Protein AF-A0A538A093-F1 (afdb_monomer)

Foldseek 3Di:
DDDLVPDQPAPPPPPFPSDQLSSQLCCQQPVQSSCPPDDDDPVRHDPDDRPNDDSVVSNVVSVVVVVPDPDDDPPVRDPPDDPLSVLLVVQVVVCVVVVVLCQAAEEPGRNVCLVVQLVVVVVVPDDSVVSNLLSLLQGDYHQAYNQLLDGQLQWWALVQQLVCLQPVPDDQQPPHPDGDDHDNDDPVSSVSNSSNSNSSSVHDPNGDDDDDADPLLLLLLLQVCQVVVVQCAEAELNDWHPDPSSSHHGYLQCPLNITHLSNLLVCQCCVCSNRPSDPDDNQQDCDLVPHPCCVRVNSHRNSNSNSNSSNSNPRHNVPPSPHNDPDPDPPDDDDDDDDDDD

Solvent-accessible surface area (backbone atoms only — not comparable to full-atom values): 19830 Å² total; per-residue (Å²): 131,82,57,63,91,75,56,83,71,48,81,47,82,91,74,52,56,97,42,65,61,40,46,49,30,44,44,50,59,50,41,61,54,63,49,53,98,56,97,67,56,84,90,70,51,79,82,68,69,73,73,79,61,52,72,70,58,28,51,52,50,32,52,53,62,68,62,74,56,92,71,76,79,52,75,90,78,46,85,85,65,53,76,56,55,48,28,40,54,54,22,52,48,51,43,56,77,71,44,46,39,49,48,19,25,51,44,98,42,53,26,59,45,41,59,58,48,21,53,52,37,34,76,72,71,38,53,73,68,58,16,56,57,43,25,55,64,67,41,64,65,65,47,23,30,62,90,62,66,48,26,46,27,42,39,36,29,45,68,41,50,38,50,39,64,68,52,58,81,74,63,68,53,78,86,46,86,76,74,76,82,81,74,82,62,50,74,67,53,39,53,31,45,45,47,14,34,14,48,76,43,72,44,68,73,70,64,71,84,74,82,80,89,48,72,68,39,28,52,52,8,46,46,50,44,45,74,71,41,49,61,60,30,23,18,52,52,84,42,76,37,96,52,62,73,70,61,51,43,55,46,46,23,46,32,54,64,38,40,29,64,80,35,46,45,60,43,51,49,36,29,48,66,67,36,72,65,54,83,61,72,60,77,44,37,84,50,37,88,73,30,93,54,33,88,53,77,65,16,38,35,68,60,47,42,48,10,34,44,50,30,41,56,66,33,32,82,76,52,73,87,68,76,50,77,76,79,78,74,81,76,74,80,81,79,83,80,87,80,92,83,131

Mean predicted aligned error: 9.85 Å

Nearest PDB structures (foldseek):
  1h31-assembly1_B  TM=5.646E-01  e=6.530E-02  Rhodovulum sulfidophilum
  7e1x-assembly1_O  TM=3.576E-01  e=1.329E-01  Mycobacterium tuberculosis H37Rv

Sequence (342 aa):
SKLVERLDFGFEEGKIPHTLPGWVHRKVMEPRVFDEGKRKRPEELLRMPKFGTTDEEAEALVTAVMSFTKEQVPLAAQKQMTPDERYIERGARLVRDKNCRGCHVLGEQGGAIRAVVADQLESKGLDTLTARTQTVAFSPPLLYNADAKIGEGARVQTDWLHSFLSDPSHKIRPWVDLRMPTFEFSEEELNVLTRYFAAMDKVAYPYAPRPQPDPAMIAAGRDLFGRWQCVKCHVVAGKLPNQPPENMAPDLANVPRRLRAEWLRPWLSDPGKIQPGTRMPANFPKDAAENAYPEVLGGDQARQIEAVTQYLMTLGPGAAASPAPPARATTAGQAASGGPSR

Radius of gyration: 29.89 Å; Cα contacts (8 Å, |Δi|>4): 440; chains: 1; bounding box: 86×42×111 Å

pLDDT: mean 88.43, std 14.94, range [32.56, 98.12]

Secondary structure (DSSP, 8-state):
---GGGS--TT-TTTS-SSHHHHHHHHHH-GGGGTTT----GGGS---------HHHHHHHHHHHHH--SSPPPGGGS----HHHHHHHHHHHHHHHTTHHHHSEETTEE-THHHHHHHHHHHTT--HHHHHHHHHHHSPPPSEETTTTEEHHHHB-HHHHHHHHH-TTS-SSTT----PPP----HHHHHHHHHHHHHHTT--SSPPPPPPP-HHHHHHHHHHHHHTTGGGTB-BTTB--SS-GGG-B--GGGHHHHB-HHHHHHHHH-HHHHSTT-S----S-SSGGG-S-TTSGGG-HHHHHHHHHHHHTT--TT---PPPPPP---------------

Structure (mmCIF, N/CA/C/O backbone):
data_AF-A0A538A093-F1
#
_entry.id   AF-A0A538A093-F1
#
loop_
_atom_site.group_PDB
_atom_site.id
_atom_site.type_symbol
_atom_site.label_atom_id
_atom_site.label_alt_id
_atom_site.label_comp_id
_atom_site.label_asym_id
_atom_site.label_entity_id
_atom_site.label_seq_id
_atom_site.pdbx_PDB_ins_code
_atom_site.Cartn_x
_atom_site.Cartn_y
_atom_site.Cartn_z
_atom_site.occupancy
_atom_site.B_iso_or_equiv
_atom_site.auth_seq_id
_atom_site.auth_comp_id
_atom_site.auth_asym_id
_atom_site.auth_atom_id
_atom_site.pdbx_PDB_model_num
ATOM 1 N N . SER A 1 1 ? -27.273 -5.528 34.774 1.00 62.03 1 SER A N 1
ATOM 2 C CA . SER A 1 1 ? -27.675 -4.118 34.581 1.00 62.03 1 SER A CA 1
ATOM 3 C C . SER A 1 1 ? -28.328 -3.610 35.862 1.00 62.03 1 SER A C 1
ATOM 5 O O . SER A 1 1 ? -28.801 -4.426 36.647 1.00 62.03 1 SER A O 1
ATOM 7 N N . LYS A 1 2 ? -28.312 -2.294 36.130 1.00 73.25 2 LYS A N 1
ATOM 8 C CA . LYS A 1 2 ? -29.167 -1.711 37.184 1.00 73.25 2 LYS A CA 1
ATOM 9 C C . LYS A 1 2 ? -30.633 -1.828 36.741 1.00 73.25 2 LYS A C 1
ATOM 11 O O . LYS A 1 2 ? -30.903 -1.693 35.551 1.00 73.25 2 LYS A O 1
ATOM 16 N N . LEU A 1 3 ? -31.548 -2.086 37.676 1.00 84.94 3 LEU A N 1
ATOM 17 C CA . LEU A 1 3 ? -32.992 -2.042 37.411 1.00 84.94 3 LEU A CA 1
ATOM 18 C C . LEU A 1 3 ? -33.416 -0.609 37.060 1.00 84.94 3 LEU A C 1
ATOM 20 O O . LEU A 1 3 ? -32.821 0.334 37.583 1.00 84.94 3 LEU A O 1
ATOM 24 N N . VAL A 1 4 ? -34.442 -0.454 36.216 1.00 87.38 4 VAL A N 1
ATOM 25 C CA . VAL A 1 4 ? -34.959 0.862 35.782 1.00 87.38 4 VAL A CA 1
ATOM 26 C C . VAL A 1 4 ? -35.358 1.722 36.983 1.00 87.38 4 VAL A C 1
ATOM 28 O O . VAL A 1 4 ? -35.014 2.893 37.037 1.00 87.38 4 VAL A O 1
ATOM 31 N N . GLU A 1 5 ? -35.955 1.113 38.004 1.00 87.44 5 GLU A N 1
ATOM 32 C CA . GLU A 1 5 ? -36.343 1.758 39.270 1.00 87.44 5 GLU A CA 1
ATOM 33 C C . GLU A 1 5 ? -35.161 2.342 40.063 1.00 87.44 5 GLU A C 1
ATOM 35 O O . GLU A 1 5 ? -35.341 3.170 40.949 1.00 87.44 5 GLU A O 1
ATOM 40 N N . ARG A 1 6 ? -33.931 1.900 39.767 1.00 88.88 6 ARG A N 1
ATOM 41 C CA . ARG A 1 6 ? -32.694 2.392 40.393 1.00 88.88 6 ARG A CA 1
ATOM 42 C C . ARG A 1 6 ? -31.967 3.420 39.527 1.00 88.88 6 ARG A C 1
ATOM 44 O O . ARG A 1 6 ? -30.839 3.800 39.858 1.00 88.88 6 ARG A O 1
ATOM 51 N N . LEU A 1 7 ? -32.550 3.801 38.392 1.00 89.19 7 LEU A N 1
ATOM 52 C CA . LEU A 1 7 ? -32.037 4.871 37.554 1.00 89.19 7 LEU A CA 1
ATOM 53 C C . LEU A 1 7 ? -32.555 6.209 38.075 1.00 89.19 7 LEU A C 1
ATOM 55 O O . LEU A 1 7 ? -33.707 6.361 38.461 1.00 89.19 7 LEU A O 1
ATOM 59 N N . ASP A 1 8 ? -31.660 7.182 38.087 1.00 88.06 8 ASP A N 1
ATOM 60 C CA . ASP A 1 8 ? -31.962 8.559 38.446 1.00 88.06 8 ASP A 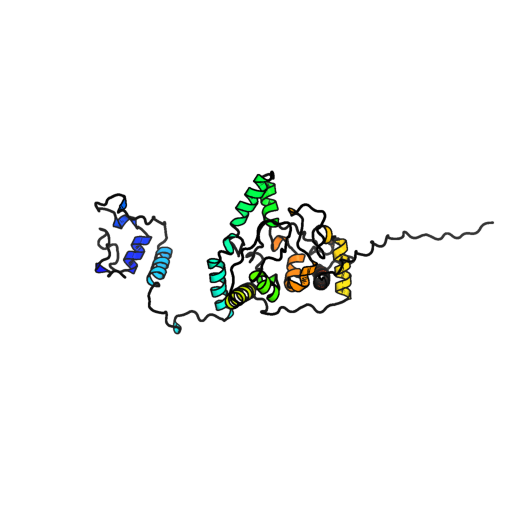CA 1
ATOM 61 C C . ASP A 1 8 ? -32.445 9.291 37.195 1.00 88.06 8 ASP A C 1
ATOM 63 O O . ASP A 1 8 ? -31.657 9.443 36.264 1.00 88.06 8 ASP A O 1
ATOM 67 N N . PHE A 1 9 ? -33.704 9.727 37.172 1.00 89.88 9 PHE A N 1
ATOM 68 C CA . PHE A 1 9 ? -34.334 10.439 36.051 1.00 89.88 9 PHE A CA 1
ATOM 69 C C . PHE A 1 9 ? -34.232 11.972 36.176 1.00 89.88 9 PHE A C 1
ATOM 71 O O . PHE A 1 9 ? -34.937 12.711 35.496 1.00 89.88 9 PHE A O 1
ATOM 78 N N . GLY A 1 10 ? -33.332 12.476 37.030 1.00 85.69 10 GLY A N 1
ATOM 79 C CA . GLY A 1 10 ? -33.236 13.913 37.289 1.00 85.69 10 GLY A CA 1
ATOM 80 C C . GLY A 1 10 ? -34.513 14.464 37.931 1.00 85.69 10 GLY A C 1
ATOM 81 O O . GLY A 1 10 ? -35.367 13.710 38.393 1.00 85.69 10 GLY A O 1
ATOM 82 N N . PHE A 1 11 ? -34.641 15.788 37.965 1.00 85.38 11 PHE A N 1
ATOM 83 C CA . PHE A 1 11 ? -35.875 16.463 38.390 1.00 85.38 11 PHE A CA 1
ATOM 84 C C . PHE A 1 11 ? -36.765 16.844 37.193 1.00 85.38 11 PHE A C 1
ATOM 86 O O . PHE A 1 11 ? -37.549 17.785 37.262 1.00 85.38 11 PHE A O 1
ATOM 93 N N . GLU A 1 12 ? -36.635 16.123 36.076 1.00 79.06 12 GLU A N 1
ATOM 94 C CA . GLU A 1 12 ? -37.396 16.355 34.847 1.00 79.06 12 GLU A CA 1
ATOM 95 C C . GLU A 1 12 ? -38.616 15.425 34.753 1.00 79.06 12 GLU A C 1
ATOM 97 O O . GLU A 1 12 ? -38.717 14.571 33.867 1.00 79.06 12 GLU A O 1
ATOM 102 N N . GLU A 1 13 ? -39.554 15.590 35.686 1.00 71.56 13 GLU A N 1
ATOM 103 C CA . GLU A 1 13 ? -40.772 14.779 35.743 1.00 71.56 13 GLU A CA 1
ATOM 104 C C . GLU A 1 13 ? -41.563 14.861 34.423 1.00 71.56 13 GLU A C 1
ATOM 106 O O . GLU A 1 13 ? -41.784 15.938 33.866 1.00 71.56 13 GLU A O 1
ATOM 111 N N . GLY A 1 14 ? -41.933 13.699 33.877 1.00 76.81 14 GLY A N 1
ATOM 112 C CA . GLY A 1 14 ? -42.686 13.580 32.624 1.00 76.81 14 GLY A CA 1
ATOM 113 C C . GLY A 1 14 ? -41.900 13.846 31.332 1.00 76.81 14 GLY A C 1
ATOM 114 O O . GLY A 1 14 ? -42.438 13.596 30.257 1.00 76.81 14 GLY A O 1
ATOM 115 N N . LYS A 1 15 ? -40.640 14.308 31.394 1.00 83.19 15 LYS A N 1
ATOM 116 C CA . LYS A 1 15 ? -39.829 14.587 30.188 1.00 83.19 15 LYS A CA 1
ATOM 117 C C . LYS A 1 15 ? -38.914 13.438 29.775 1.00 83.19 15 LYS A C 1
ATOM 119 O O . LYS A 1 15 ? -38.515 13.367 28.616 1.00 83.19 15 LYS A O 1
ATOM 124 N N . ILE A 1 16 ? -38.566 12.549 30.705 1.00 90.06 16 ILE A N 1
ATOM 125 C CA . ILE A 1 16 ? -37.779 11.349 30.412 1.00 90.06 16 ILE A CA 1
ATOM 126 C C . ILE A 1 16 ? -38.703 10.138 30.522 1.00 90.06 16 ILE A C 1
ATOM 128 O O . ILE A 1 16 ? -39.233 9.890 31.605 1.00 90.06 16 ILE A O 1
ATOM 132 N N . PRO A 1 17 ? -38.889 9.343 29.455 1.00 91.00 17 PRO A N 1
ATOM 133 C CA . PRO A 1 17 ? -39.595 8.076 29.572 1.00 91.00 17 PRO A CA 1
ATOM 134 C C . PRO A 1 17 ? -38.912 7.194 30.623 1.00 91.00 17 PRO A C 1
ATOM 136 O O . PRO A 1 17 ? -37.700 6.984 30.544 1.00 91.00 17 PRO A O 1
ATOM 139 N N . HIS A 1 18 ? -39.674 6.651 31.581 1.00 91.44 18 HIS A N 1
ATOM 140 C CA . HIS A 1 18 ? -39.171 5.773 32.651 1.00 91.44 18 HIS A CA 1
ATOM 141 C C . HIS A 1 18 ? -38.806 4.374 32.122 1.00 91.44 18 HIS A C 1
ATOM 143 O O . HIS A 1 18 ? -39.370 3.352 32.501 1.00 91.44 18 HIS A O 1
ATOM 149 N N . THR A 1 19 ? -37.854 4.339 31.198 1.00 93.12 19 THR A N 1
ATOM 150 C CA . THR A 1 19 ? -37.319 3.152 30.536 1.00 93.12 19 THR A CA 1
ATOM 151 C C . THR A 1 19 ? -35.804 3.303 30.420 1.00 93.12 19 THR A C 1
ATOM 153 O O . THR A 1 19 ? -35.283 4.420 30.408 1.00 93.12 19 THR A O 1
ATOM 156 N N . LEU A 1 20 ? -35.068 2.191 30.323 1.00 91.56 20 LEU A N 1
ATOM 157 C CA . LEU A 1 20 ? -33.617 2.256 30.120 1.00 91.56 20 LEU A CA 1
ATOM 158 C C . LEU A 1 20 ? -33.241 2.976 28.802 1.00 91.56 20 LEU A C 1
ATOM 160 O O . LEU A 1 20 ? -32.375 3.846 28.867 1.00 91.56 20 LEU A O 1
ATOM 164 N N . PRO A 1 21 ? -33.895 2.716 27.648 1.00 94.38 21 PRO A N 1
ATOM 165 C CA . PRO A 1 21 ? -33.627 3.460 26.416 1.00 94.38 21 PRO A CA 1
ATOM 166 C C . PRO A 1 21 ? -33.869 4.965 26.555 1.00 94.38 21 PRO A C 1
ATOM 168 O O . PRO A 1 21 ? -32.988 5.748 26.216 1.00 94.38 21 PRO A O 1
ATOM 171 N N . GLY A 1 22 ? -35.008 5.379 27.129 1.00 93.81 22 GLY A N 1
ATOM 172 C CA . GLY A 1 22 ? -35.316 6.798 27.342 1.00 93.81 22 GLY A CA 1
ATOM 173 C C . GLY A 1 22 ? -34.311 7.487 28.269 1.00 93.81 22 GLY A C 1
ATOM 174 O O . GLY A 1 22 ? -33.889 8.616 28.016 1.00 93.81 22 GLY A O 1
ATOM 175 N N . TRP A 1 23 ? -33.853 6.777 29.302 1.00 93.56 23 TRP A N 1
ATOM 176 C CA . TRP A 1 23 ? -32.806 7.258 30.197 1.00 93.56 23 TRP A CA 1
ATOM 177 C C . TRP A 1 23 ? -31.457 7.436 29.485 1.00 93.56 23 TRP A C 1
ATOM 179 O O . TRP A 1 23 ? -30.822 8.481 29.634 1.00 93.56 23 TRP A O 1
ATOM 189 N N . VAL A 1 24 ? -31.020 6.445 28.694 1.00 94.12 24 VAL A N 1
ATOM 190 C CA . VAL A 1 24 ? -29.768 6.524 27.915 1.00 94.12 24 VAL A CA 1
ATOM 191 C C . VAL A 1 24 ? -29.857 7.649 26.886 1.00 94.12 24 VAL A C 1
ATOM 193 O O . VAL A 1 24 ? -28.929 8.450 26.790 1.00 94.12 24 VAL A O 1
ATOM 196 N N . HIS A 1 25 ? -30.988 7.764 26.188 1.00 95.25 25 HIS A N 1
ATOM 197 C CA . HIS A 1 25 ? -31.239 8.820 25.213 1.00 95.25 25 HIS A CA 1
ATOM 198 C C . HIS A 1 25 ? -31.063 10.203 25.844 1.00 95.25 25 HIS A C 1
ATOM 200 O O . HIS A 1 25 ? -30.253 11.014 25.391 1.00 95.25 25 HIS A O 1
ATOM 206 N N . ARG A 1 26 ? -31.743 10.450 26.974 1.00 93.50 26 ARG A N 1
ATOM 207 C CA . ARG A 1 26 ? -31.630 11.732 27.673 1.00 93.50 26 ARG A CA 1
ATOM 208 C C . ARG A 1 26 ? -30.215 11.994 28.172 1.00 93.50 26 ARG A C 1
ATOM 210 O O . ARG A 1 26 ? -29.756 13.130 28.097 1.00 93.50 26 ARG A O 1
ATOM 217 N N . LYS A 1 27 ? -29.510 10.967 28.659 1.00 92.56 27 LYS A N 1
ATOM 218 C CA . LYS A 1 27 ? -28.107 11.094 29.079 1.00 92.56 27 LYS A CA 1
ATOM 219 C C . LYS A 1 27 ? -27.212 11.566 27.942 1.00 92.56 27 LYS A C 1
ATOM 221 O O . LYS A 1 27 ? -26.370 12.419 28.194 1.00 92.56 27 LYS A O 1
ATOM 226 N N . VAL A 1 28 ? -27.381 11.025 26.737 1.00 93.94 28 VAL A N 1
ATOM 227 C CA . VAL A 1 28 ? -26.600 11.406 25.549 1.00 93.94 28 VAL A CA 1
ATOM 228 C C . VAL A 1 28 ? -26.903 12.842 25.127 1.00 93.94 28 VAL A C 1
ATOM 230 O O . VAL A 1 28 ? -25.972 13.629 24.957 1.00 93.94 28 VAL A O 1
ATOM 233 N N . MET A 1 29 ? -28.187 13.196 25.047 1.00 94.25 29 MET A N 1
ATOM 234 C CA . MET A 1 29 ? -28.629 14.513 24.580 1.00 94.25 29 MET A CA 1
ATOM 235 C C . MET A 1 29 ? -28.311 15.638 25.573 1.00 94.25 29 MET A C 1
ATOM 237 O O . MET A 1 29 ? -27.748 16.670 25.208 1.00 94.25 29 MET A O 1
ATOM 241 N N . GLU A 1 30 ? -28.656 15.448 26.846 1.00 92.69 30 GLU A N 1
ATOM 242 C CA . GLU A 1 30 ? -28.546 16.475 27.884 1.00 92.69 30 GLU A CA 1
ATOM 243 C C . GLU A 1 30 ? -28.044 15.873 29.208 1.00 92.69 30 GLU A C 1
ATOM 245 O O . GLU A 1 30 ? -28.790 15.761 30.180 1.00 92.69 30 GLU A O 1
ATOM 250 N N . PRO A 1 31 ? -26.756 15.502 29.320 1.00 92.62 31 PRO A N 1
ATOM 251 C CA . PRO A 1 31 ? -26.235 14.836 30.517 1.00 92.62 31 PRO A CA 1
ATOM 252 C C . PRO A 1 31 ? -26.324 15.689 31.792 1.00 92.62 31 PRO A C 1
ATOM 254 O O . PRO A 1 31 ? -26.319 15.141 32.896 1.00 92.62 31 PRO A O 1
ATOM 257 N N . ARG A 1 32 ? -26.407 17.021 31.659 1.00 90.12 32 ARG A N 1
ATOM 258 C CA . ARG A 1 32 ? -26.369 17.979 32.777 1.00 90.12 32 ARG A CA 1
ATOM 259 C C . ARG A 1 32 ? -27.655 18.031 33.602 1.00 90.12 32 ARG A C 1
ATOM 261 O O . ARG A 1 32 ? -27.565 18.291 34.799 1.00 90.12 32 ARG A O 1
ATOM 268 N N . VAL A 1 33 ? -28.810 17.676 33.031 1.00 91.25 33 VAL A N 1
ATOM 269 C CA . VAL A 1 33 ? -30.110 17.701 33.746 1.00 91.25 33 VAL A CA 1
ATOM 270 C C . VAL A 1 33 ? -30.158 16.755 34.947 1.00 91.25 33 VAL A C 1
ATOM 272 O O . VAL A 1 33 ? -30.973 16.893 35.851 1.00 91.25 33 VAL A O 1
ATOM 275 N N . PHE A 1 34 ? -29.247 15.784 34.995 1.00 90.62 34 PHE A N 1
ATOM 276 C CA . PHE A 1 34 ? -29.149 14.827 36.091 1.00 90.62 34 PHE A CA 1
ATOM 277 C C . PHE A 1 34 ? -28.326 15.334 37.283 1.00 90.62 34 PHE A C 1
ATOM 279 O O . PHE A 1 34 ? -28.324 14.676 38.327 1.00 90.62 34 PHE A O 1
ATOM 286 N N . ASP A 1 35 ? -27.630 16.461 37.144 1.00 90.19 35 ASP A N 1
ATOM 287 C CA . ASP A 1 35 ? -26.973 17.173 38.248 1.00 90.19 35 ASP A CA 1
ATOM 288 C C . ASP A 1 35 ? -27.750 18.425 38.673 1.00 90.19 35 ASP A C 1
ATOM 290 O O . ASP A 1 35 ? -27.563 18.913 39.787 1.00 90.19 35 ASP A O 1
ATOM 294 N N . GLU A 1 36 ? -28.636 18.924 37.810 1.00 88.06 36 GLU A N 1
ATOM 295 C CA . GLU A 1 36 ? -29.460 20.098 38.074 1.00 88.06 36 GLU A CA 1
ATOM 296 C C . GLU A 1 36 ? -30.306 19.916 39.344 1.00 88.06 36 GLU A C 1
ATOM 298 O O . GLU A 1 36 ? -30.848 18.842 39.601 1.00 88.06 36 GLU A O 1
ATOM 303 N N . GLY A 1 37 ? -30.357 20.952 40.187 1.00 84.44 37 GLY A N 1
ATOM 304 C CA . GLY A 1 37 ? -31.094 20.945 41.456 1.00 84.44 37 GLY A CA 1
ATOM 305 C C . GLY A 1 37 ? -30.513 20.053 42.563 1.00 84.44 37 GLY A C 1
ATOM 306 O O . GLY A 1 37 ? -31.090 19.990 43.648 1.00 84.44 37 GLY A O 1
ATOM 307 N N . LYS A 1 38 ? -29.391 19.352 42.337 1.00 87.56 38 LYS A N 1
ATOM 308 C CA . LYS A 1 38 ? -28.782 18.448 43.330 1.00 87.56 38 LYS A CA 1
ATOM 309 C C . LYS A 1 38 ? -27.602 19.101 44.034 1.00 87.56 38 LYS A C 1
ATOM 311 O O . LYS A 1 38 ? -26.728 19.695 43.409 1.00 87.56 38 LYS A O 1
ATOM 316 N N . ARG A 1 39 ? -27.522 18.923 45.354 1.00 87.19 39 ARG A N 1
ATOM 317 C CA . ARG A 1 39 ? -26.366 19.355 46.146 1.00 87.19 39 ARG A CA 1
ATOM 318 C C . ARG A 1 39 ? -25.271 18.285 46.076 1.00 87.19 39 ARG A C 1
ATOM 320 O O . ARG A 1 39 ? -25.312 17.320 46.831 1.00 87.19 39 ARG A O 1
ATOM 327 N N . LYS A 1 40 ? -24.331 18.454 45.144 1.00 87.69 40 LYS A N 1
ATOM 328 C CA . LYS A 1 40 ? -23.189 17.555 44.899 1.00 87.69 40 LYS A CA 1
ATOM 329 C C . LYS A 1 40 ? -21.866 18.295 45.074 1.00 87.69 40 LYS A C 1
ATOM 331 O O . LYS A 1 40 ? -21.791 19.493 44.801 1.00 87.69 40 LYS A O 1
ATOM 336 N N . ARG A 1 41 ? -20.821 17.591 45.509 1.00 90.50 41 ARG A N 1
ATOM 337 C CA . ARG A 1 41 ? -19.448 18.121 45.481 1.00 90.50 41 ARG A CA 1
ATOM 338 C C . ARG A 1 41 ? -18.922 18.163 44.036 1.00 90.50 41 ARG A C 1
ATOM 340 O O . ARG A 1 41 ? -19.410 17.391 43.209 1.00 90.50 41 ARG A O 1
ATOM 347 N N . PRO A 1 42 ? -17.932 19.014 43.702 1.00 87.25 42 PRO A N 1
ATOM 348 C CA . PRO A 1 42 ? -17.391 19.106 42.341 1.00 87.25 42 PRO A CA 1
ATOM 349 C C . PRO A 1 42 ? -16.961 17.755 41.745 1.00 87.25 42 PRO A C 1
ATOM 351 O O . PRO A 1 42 ? -17.204 17.480 40.573 1.00 87.25 42 PRO A O 1
ATOM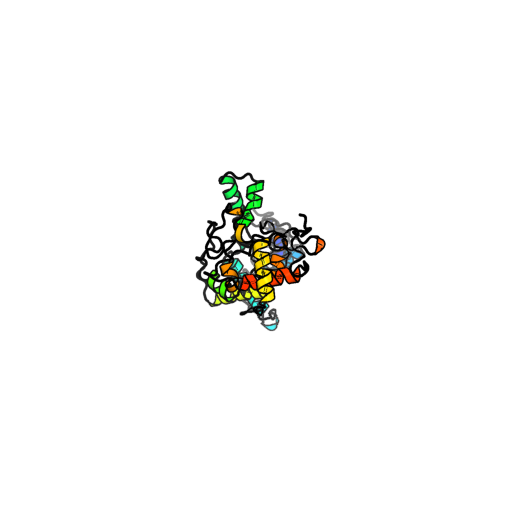 354 N N . GLU A 1 43 ? -16.378 16.878 42.561 1.00 90.31 43 GLU A N 1
ATOM 355 C CA . GLU A 1 43 ? -15.937 15.536 42.181 1.00 90.31 43 GLU A CA 1
ATOM 356 C C . GLU A 1 43 ? -17.081 14.537 41.909 1.00 90.31 43 GLU A C 1
ATOM 358 O O . GLU A 1 43 ? -16.845 13.509 41.270 1.00 90.31 43 GLU A O 1
ATOM 363 N N . GLU A 1 44 ? -18.303 14.842 42.360 1.00 87.56 44 GLU A N 1
ATOM 364 C CA . GLU A 1 44 ? -19.514 14.015 42.226 1.00 87.56 44 GLU A CA 1
ATOM 365 C C . GLU A 1 44 ? -20.382 14.405 41.017 1.00 87.56 44 GLU A C 1
ATOM 367 O O . GLU A 1 44 ? -21.351 13.707 40.698 1.00 87.56 44 GLU A O 1
ATOM 372 N N . LEU A 1 45 ? -20.054 15.511 40.341 1.00 87.12 45 LEU A N 1
ATOM 373 C CA . LEU A 1 45 ? -20.734 15.942 39.120 1.00 87.12 45 LEU A CA 1
ATOM 374 C C . LEU A 1 45 ? -20.445 14.978 37.963 1.00 87.12 45 LEU A C 1
ATOM 376 O O . LEU A 1 45 ? -19.360 14.399 37.844 1.00 87.12 45 LEU A O 1
ATOM 380 N N . LEU A 1 46 ? -21.419 14.816 37.067 1.00 88.31 46 LEU A N 1
ATOM 381 C CA . LEU A 1 46 ? -21.266 13.987 35.881 1.00 88.31 46 LEU A CA 1
ATOM 382 C C . LEU A 1 46 ? -20.139 14.529 35.003 1.00 88.31 46 LEU A C 1
ATOM 384 O O . LEU A 1 46 ? -20.094 15.701 34.633 1.00 88.31 46 LEU A O 1
ATOM 388 N N . ARG A 1 47 ? -19.229 13.637 34.617 1.00 90.88 47 ARG A N 1
ATOM 389 C CA . ARG A 1 47 ? -18.101 13.968 33.734 1.00 90.88 47 ARG A CA 1
ATOM 390 C C . ARG A 1 47 ? -18.438 13.843 32.253 1.00 90.88 47 ARG A C 1
ATOM 392 O O . ARG A 1 47 ? -17.643 14.243 31.413 1.00 90.88 47 ARG A O 1
ATOM 399 N N . MET A 1 48 ? -19.605 13.286 31.941 1.00 91.50 48 MET A N 1
ATOM 400 C CA . MET A 1 48 ? -20.070 13.115 30.572 1.00 91.50 48 MET A CA 1
ATOM 401 C C . MET A 1 48 ? -20.233 14.493 29.902 1.00 91.50 48 MET A C 1
ATOM 403 O O . MET A 1 48 ? -20.967 15.336 30.432 1.00 91.50 48 MET A O 1
ATOM 407 N N . PRO A 1 49 ? -19.528 14.764 28.789 1.00 91.69 49 PRO A N 1
ATOM 408 C CA . PRO A 1 49 ? -19.646 16.031 28.080 1.00 91.69 49 PRO A CA 1
ATOM 409 C C . PRO A 1 49 ? -20.976 16.104 27.324 1.00 91.69 49 PRO A C 1
ATOM 411 O O . PRO A 1 49 ? -21.595 15.083 27.035 1.00 91.69 49 PRO A O 1
ATOM 414 N N . LYS A 1 50 ? -21.408 17.322 26.987 1.00 91.19 50 LYS A N 1
ATOM 415 C CA . LYS A 1 50 ? -22.510 17.524 26.045 1.00 91.19 50 LYS A CA 1
ATOM 416 C C . LYS A 1 50 ? -21.944 17.382 24.635 1.00 91.19 50 LYS A C 1
ATOM 418 O O . LYS A 1 50 ? -21.119 18.197 24.235 1.00 91.19 50 LYS A O 1
ATOM 423 N N . PHE A 1 51 ? -22.353 16.333 23.927 1.00 89.44 51 PHE A N 1
ATOM 424 C CA . PHE A 1 51 ? -21.786 15.984 22.622 1.00 89.44 51 PHE A CA 1
ATOM 425 C C . PHE A 1 51 ? -22.353 16.818 21.467 1.00 89.44 51 PHE A C 1
ATOM 427 O O . PHE A 1 51 ? -21.720 16.894 20.423 1.00 89.44 51 PHE A O 1
ATOM 434 N N . GLY A 1 52 ? -23.517 17.453 21.652 1.00 93.06 52 GLY A N 1
ATOM 435 C CA . GLY A 1 52 ? -24.200 18.165 20.566 1.00 93.06 52 GLY A CA 1
ATOM 436 C C . GLY A 1 52 ? -24.779 17.228 19.504 1.00 93.06 52 GLY A C 1
ATOM 437 O O . GLY A 1 52 ? -24.928 17.637 18.359 1.00 93.06 52 GLY A O 1
ATOM 438 N N . THR A 1 53 ? -25.072 15.983 19.887 1.00 94.56 53 THR A N 1
ATOM 439 C CA . THR A 1 53 ? -25.674 14.969 19.019 1.00 94.56 53 THR A CA 1
ATOM 440 C C . THR A 1 53 ? -27.081 15.355 18.593 1.00 94.56 53 THR A C 1
ATOM 442 O O . THR A 1 53 ? -27.840 15.955 19.359 1.00 94.56 53 THR A O 1
ATOM 445 N N . THR A 1 54 ? -27.435 14.951 17.382 1.00 96.50 54 THR A N 1
ATOM 446 C CA . THR A 1 54 ? -28.813 14.936 16.893 1.00 96.50 54 THR A CA 1
ATOM 447 C C . THR A 1 54 ? -29.617 13.811 17.550 1.00 96.50 54 THR A C 1
ATOM 449 O O . THR A 1 54 ? -29.055 12.890 18.147 1.00 96.50 54 THR A O 1
ATOM 452 N N . ASP A 1 55 ? -30.941 13.883 17.433 1.00 95.25 55 ASP A N 1
ATOM 453 C CA . ASP A 1 55 ? -31.851 12.846 17.935 1.00 95.25 55 ASP A CA 1
ATOM 454 C C . ASP A 1 55 ? -31.569 11.486 17.265 1.00 95.25 55 ASP A C 1
ATOM 456 O O . ASP A 1 55 ? -31.427 10.474 17.941 1.00 95.25 55 ASP A O 1
ATOM 460 N N . GLU A 1 56 ? -31.330 11.483 15.948 1.00 96.31 56 GLU A N 1
ATOM 461 C CA . GLU A 1 56 ? -30.982 10.280 15.178 1.00 96.31 56 GLU A CA 1
ATOM 462 C C . GLU A 1 56 ? -29.667 9.636 15.658 1.00 96.31 56 GLU A C 1
ATOM 464 O O . GLU A 1 56 ? -29.583 8.422 15.855 1.00 96.31 56 GLU A O 1
ATOM 469 N N . GLU A 1 57 ? -28.632 10.441 15.918 1.00 95.50 57 GLU A N 1
ATOM 470 C CA . GLU A 1 57 ? -27.370 9.944 16.481 1.00 95.50 57 GLU A CA 1
ATOM 471 C C . GLU A 1 57 ? -27.555 9.395 17.901 1.00 95.50 57 GLU A C 1
ATOM 473 O O . GLU A 1 57 ? -26.951 8.380 18.264 1.00 95.50 57 GLU A O 1
ATOM 478 N N . ALA A 1 58 ? -28.394 10.041 18.715 1.00 95.56 58 ALA A N 1
ATOM 479 C CA . ALA A 1 58 ? -28.698 9.576 20.060 1.00 95.56 58 ALA A CA 1
ATOM 480 C C . ALA A 1 58 ? -29.483 8.256 20.040 1.00 95.56 58 ALA A C 1
ATOM 482 O O . ALA A 1 58 ? -29.145 7.350 20.805 1.00 95.56 58 ALA A O 1
ATOM 483 N N . GLU A 1 59 ? -30.456 8.090 19.143 1.00 96.06 59 GLU A N 1
ATOM 484 C CA . GLU A 1 59 ? -31.158 6.819 18.929 1.00 96.06 59 GLU A CA 1
ATOM 485 C C . GLU A 1 59 ? -30.209 5.703 18.468 1.00 96.06 59 GLU A C 1
ATOM 487 O O . GLU A 1 59 ? -30.275 4.575 18.976 1.00 96.06 59 GLU A O 1
ATOM 492 N N . ALA A 1 60 ? -29.271 6.006 17.566 1.00 95.56 60 ALA A N 1
ATOM 493 C CA . ALA A 1 60 ? -28.257 5.049 17.132 1.00 95.56 60 ALA A CA 1
ATOM 494 C C . ALA A 1 60 ? -27.354 4.606 18.300 1.00 95.56 60 ALA A C 1
ATOM 496 O O . ALA A 1 60 ? -27.090 3.411 18.478 1.00 95.56 60 ALA A O 1
ATOM 497 N N . LEU A 1 61 ? -26.929 5.546 19.151 1.00 95.06 61 LEU A N 1
ATOM 498 C CA . LEU A 1 61 ? -26.145 5.256 20.355 1.00 95.06 61 LEU A CA 1
ATOM 499 C C . LEU A 1 61 ? -26.939 4.443 21.380 1.00 95.06 61 LEU A C 1
ATOM 501 O O . LEU A 1 61 ? -26.402 3.495 21.955 1.00 95.06 61 LEU A O 1
ATOM 505 N N . VAL A 1 62 ? -28.214 4.772 21.595 1.00 95.19 62 VAL A N 1
ATOM 506 C CA . VAL A 1 62 ? -29.115 3.998 22.459 1.00 95.19 62 VAL A CA 1
ATOM 507 C C . VAL A 1 62 ? -29.218 2.570 21.947 1.00 95.19 62 VAL A C 1
ATOM 509 O O . VAL A 1 62 ? -29.012 1.639 22.720 1.00 95.19 62 VAL A O 1
ATOM 512 N N . THR A 1 63 ? -29.458 2.386 20.651 1.00 93.00 63 THR A N 1
ATOM 513 C CA . THR A 1 63 ? -29.534 1.063 20.023 1.00 93.00 63 THR A CA 1
ATOM 514 C C . THR A 1 63 ? -28.248 0.268 20.253 1.00 93.00 63 THR A C 1
ATOM 516 O O . THR A 1 63 ? -28.300 -0.881 20.696 1.00 93.00 63 THR A O 1
ATOM 519 N N . ALA A 1 64 ? -27.083 0.890 20.047 1.00 91.69 64 ALA A N 1
ATOM 520 C CA . ALA A 1 64 ? -25.791 0.255 20.284 1.00 91.69 64 ALA A CA 1
ATOM 521 C C . ALA A 1 64 ? -25.593 -0.136 21.760 1.00 91.69 64 ALA A C 1
ATOM 523 O O . ALA A 1 64 ? -25.258 -1.283 22.050 1.00 91.69 64 ALA A O 1
ATOM 524 N N . VAL A 1 65 ? -25.858 0.770 22.705 1.00 91.62 65 VAL A N 1
ATOM 525 C CA . VAL A 1 65 ? -25.733 0.498 24.149 1.00 91.62 65 VAL A CA 1
ATOM 526 C C . VAL A 1 65 ? -26.694 -0.605 24.591 1.00 91.62 65 VAL A C 1
ATOM 528 O O . VAL A 1 65 ? -26.308 -1.491 25.354 1.00 91.62 65 VAL A O 1
ATOM 531 N N . MET A 1 66 ? -27.930 -0.582 24.091 1.00 89.50 66 MET A N 1
ATOM 532 C CA . MET A 1 66 ? -28.934 -1.606 24.377 1.00 89.50 66 MET A CA 1
ATOM 533 C C . MET A 1 66 ? -28.559 -2.966 23.780 1.00 89.50 66 MET A C 1
ATOM 535 O O . MET A 1 66 ? -28.937 -3.990 24.342 1.00 89.50 66 MET A O 1
ATOM 539 N N . SER A 1 67 ? -2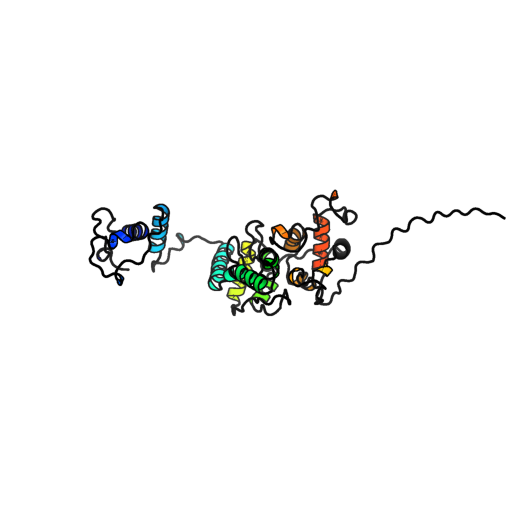7.773 -2.993 22.699 1.00 85.94 67 SER A N 1
ATOM 540 C CA . SER A 1 67 ? -27.285 -4.233 22.084 1.00 85.94 67 SER A CA 1
ATOM 541 C C . SER A 1 67 ? -26.199 -4.950 22.895 1.00 85.94 67 SER A C 1
ATOM 543 O O . SER A 1 67 ? -25.931 -6.124 22.638 1.00 85.94 67 SER A O 1
ATOM 545 N N . PHE A 1 68 ? -25.589 -4.301 23.898 1.00 87.94 68 PHE A N 1
ATOM 546 C CA . PHE A 1 68 ? -24.549 -4.890 24.755 1.00 87.94 68 PHE A CA 1
ATOM 547 C C . PHE A 1 68 ? -25.136 -5.851 25.800 1.00 87.94 68 PHE A C 1
ATOM 549 O O . PHE A 1 68 ? -24.978 -5.686 27.014 1.00 87.94 68 PHE A O 1
ATOM 556 N N . THR A 1 69 ? -25.840 -6.871 25.322 1.00 84.62 69 THR A N 1
ATOM 557 C CA . THR A 1 69 ? -26.452 -7.914 26.139 1.00 84.62 69 THR A CA 1
ATOM 558 C C . THR A 1 69 ? -25.575 -9.166 26.164 1.00 84.62 69 THR A C 1
ATOM 560 O O . THR A 1 69 ? -24.661 -9.339 25.359 1.00 84.62 69 THR A O 1
ATOM 563 N N . LYS A 1 70 ? -25.847 -10.059 27.122 1.00 80.38 70 LYS A N 1
ATOM 564 C CA . LYS A 1 70 ? -25.256 -11.406 27.128 1.00 80.38 70 LYS A CA 1
ATOM 565 C C . LYS A 1 70 ? -25.975 -12.359 26.168 1.00 80.38 70 LYS A C 1
ATOM 567 O O . LYS A 1 70 ? -25.483 -13.463 25.946 1.00 80.38 70 LYS A O 1
ATOM 572 N N . GLU A 1 71 ? -27.141 -11.966 25.659 1.00 81.94 71 GLU A N 1
ATOM 573 C CA . GLU A 1 71 ? -27.928 -12.781 24.746 1.00 81.94 71 GLU A CA 1
ATOM 574 C C . GLU A 1 71 ? -27.277 -12.755 23.368 1.00 81.94 71 GLU A C 1
ATOM 576 O O . GLU A 1 71 ? -26.952 -11.703 22.818 1.00 81.94 71 GLU A O 1
ATOM 581 N N . GLN A 1 72 ? -27.053 -13.942 22.814 1.00 78.38 72 GLN A N 1
ATOM 582 C CA . GLN A 1 72 ? -26.530 -14.053 21.463 1.00 78.38 72 GLN A CA 1
ATOM 583 C C . GLN A 1 72 ? -27.648 -13.738 20.475 1.00 78.38 72 GLN A C 1
ATOM 585 O O . GLN A 1 72 ? -28.737 -14.307 20.558 1.00 78.38 72 GLN A O 1
ATOM 590 N N . VAL A 1 73 ? -27.365 -12.858 19.515 1.00 79.31 73 VAL A N 1
ATOM 591 C CA . VAL A 1 73 ? -28.289 -12.565 18.416 1.00 79.31 73 VAL A CA 1
ATOM 592 C C . VAL A 1 73 ? -28.598 -13.877 17.682 1.00 79.31 73 VAL A C 1
ATOM 594 O O . VAL A 1 73 ? -27.652 -14.557 17.270 1.00 79.31 73 VAL A O 1
ATOM 597 N N . PRO A 1 74 ? -29.875 -14.260 17.495 1.00 85.44 74 PRO A N 1
ATOM 598 C CA . PRO A 1 74 ? -30.227 -15.481 16.775 1.00 85.44 74 PRO A CA 1
ATOM 599 C C . PRO A 1 74 ? -29.593 -15.511 15.382 1.00 85.44 74 PRO A C 1
ATOM 601 O O . PRO A 1 74 ? -29.574 -14.487 14.703 1.00 85.44 74 PRO A O 1
ATOM 604 N N . LEU A 1 75 ? -29.129 -16.676 14.911 1.00 81.31 75 LEU A N 1
ATOM 605 C CA . LEU A 1 75 ? -28.480 -16.804 13.591 1.00 81.31 75 LEU A CA 1
ATOM 606 C C . LEU A 1 75 ? -29.339 -16.245 12.442 1.00 81.31 75 LEU A C 1
ATOM 608 O O . LEU A 1 75 ? -28.801 -15.671 11.501 1.00 81.31 75 LEU A O 1
ATOM 612 N N . ALA A 1 76 ? -30.668 -16.365 12.541 1.00 86.00 76 ALA A N 1
ATOM 613 C CA . ALA A 1 76 ? -31.614 -15.824 11.563 1.00 86.00 76 ALA A CA 1
ATOM 614 C C . ALA A 1 76 ? -31.650 -14.283 11.516 1.00 86.00 76 ALA A C 1
ATOM 616 O O . ALA A 1 76 ? -32.003 -13.715 10.489 1.00 86.00 76 ALA A O 1
ATOM 617 N N . ALA A 1 77 ? -31.280 -13.613 12.610 1.00 82.88 77 ALA A N 1
ATOM 618 C CA . ALA A 1 77 ? -31.196 -12.156 12.710 1.00 82.88 77 ALA A CA 1
ATOM 619 C C . ALA A 1 77 ? -29.771 -11.624 12.455 1.00 82.88 77 ALA A C 1
ATOM 621 O O . ALA A 1 77 ? -29.563 -10.414 12.392 1.00 82.88 77 ALA A O 1
ATOM 622 N N . GLN A 1 78 ? -28.779 -12.509 12.304 1.00 83.19 78 GLN A N 1
ATOM 623 C CA . GLN A 1 78 ? -27.420 -12.123 11.936 1.00 83.19 78 GLN A CA 1
ATOM 624 C C . GLN A 1 78 ? -27.302 -11.939 10.421 1.00 83.19 78 GLN A C 1
ATOM 626 O O . GLN A 1 78 ? -27.864 -12.708 9.636 1.00 83.19 78 GLN A O 1
ATOM 631 N N . LYS A 1 79 ? -26.493 -10.960 9.994 1.00 85.31 79 LYS A N 1
ATOM 632 C CA . LYS A 1 79 ? -26.113 -10.827 8.585 1.00 85.31 79 LYS A CA 1
ATOM 633 C C . LYS A 1 79 ? -25.411 -12.108 8.127 1.00 85.31 79 LYS A C 1
ATOM 635 O O . LYS A 1 79 ? -24.353 -12.466 8.646 1.00 85.31 79 LYS A O 1
ATOM 640 N N . GLN A 1 80 ? -25.966 -12.759 7.108 1.00 87.19 80 GLN A N 1
ATOM 641 C CA . GLN A 1 80 ? -25.351 -13.917 6.463 1.00 87.19 80 GLN A CA 1
ATOM 642 C C . GLN A 1 80 ? -24.202 -13.453 5.566 1.00 87.19 80 GLN A C 1
ATOM 644 O O . GLN A 1 80 ? -24.381 -13.183 4.382 1.00 87.19 80 GLN A O 1
ATOM 649 N N . MET A 1 81 ? -23.021 -13.311 6.164 1.00 88.94 81 MET A N 1
ATOM 650 C CA . MET A 1 81 ? -21.828 -12.857 5.458 1.00 88.94 81 MET A CA 1
ATOM 651 C C . MET A 1 81 ? -21.323 -13.917 4.478 1.00 88.94 81 MET A C 1
ATOM 653 O O . MET A 1 81 ? -21.155 -15.094 4.844 1.00 88.94 81 MET A O 1
ATOM 657 N N . THR A 1 82 ? -20.987 -13.472 3.268 1.00 91.00 82 THR A N 1
ATOM 658 C CA . THR A 1 82 ? -20.199 -14.268 2.320 1.00 91.00 82 THR A CA 1
ATOM 659 C C . THR A 1 82 ? -18.833 -14.618 2.929 1.00 91.00 82 THR A C 1
ATOM 661 O O . THR A 1 82 ? -18.394 -13.959 3.879 1.00 91.00 82 THR A O 1
ATOM 664 N N . PRO A 1 83 ? -18.124 -15.643 2.421 1.00 87.00 83 PRO A N 1
ATOM 665 C CA . PRO A 1 83 ? -16.778 -15.949 2.894 1.00 87.00 83 PRO A CA 1
ATOM 666 C C . PRO A 1 83 ? -15.865 -14.718 2.908 1.00 87.00 83 PRO A C 1
ATOM 668 O O . PRO A 1 83 ? -15.223 -14.459 3.921 1.00 87.00 83 PRO A O 1
ATOM 671 N N . ASP A 1 84 ? -15.870 -13.915 1.845 1.00 87.69 84 ASP A N 1
ATOM 672 C CA . ASP A 1 84 ? -14.998 -12.745 1.739 1.00 87.69 84 ASP A CA 1
ATOM 673 C C . ASP A 1 84 ? -15.399 -11.627 2.702 1.00 87.69 84 ASP A C 1
ATOM 675 O O . ASP A 1 84 ? -14.526 -11.045 3.337 1.00 87.69 84 ASP A O 1
ATOM 679 N N . GLU A 1 85 ? -16.695 -11.393 2.926 1.00 91.75 85 GLU A N 1
ATOM 680 C CA . GLU A 1 85 ? -17.152 -10.446 3.954 1.00 91.75 85 GLU A CA 1
ATOM 681 C C . GLU A 1 85 ? -16.673 -10.842 5.358 1.00 91.75 85 GLU A C 1
ATOM 683 O O . GLU A 1 85 ? -16.277 -9.977 6.139 1.00 91.75 85 GLU A O 1
ATOM 688 N N . ARG A 1 86 ? -16.630 -12.145 5.675 1.00 90.38 86 ARG A N 1
ATOM 689 C CA . ARG A 1 86 ? -16.093 -12.615 6.964 1.00 90.38 86 ARG A CA 1
ATOM 690 C C . ARG A 1 86 ? -14.603 -12.321 7.096 1.00 90.38 86 ARG A C 1
ATOM 692 O O . ARG A 1 86 ? -14.163 -11.932 8.175 1.00 90.38 86 ARG A O 1
ATOM 699 N N . TYR A 1 87 ? -13.822 -12.512 6.033 1.00 90.38 87 TYR A N 1
ATOM 700 C CA . TYR A 1 87 ? -12.392 -12.189 6.055 1.00 90.38 87 TYR A CA 1
ATOM 701 C C . TYR A 1 87 ? -12.144 -10.683 6.071 1.00 90.38 87 TYR A C 1
ATOM 703 O O . TYR A 1 87 ? -11.220 -10.247 6.754 1.00 90.38 87 TYR A O 1
ATOM 711 N N . ILE A 1 88 ? -12.987 -9.894 5.401 1.00 94.19 88 ILE A N 1
ATOM 712 C CA . ILE A 1 88 ? -12.956 -8.433 5.481 1.00 94.19 88 ILE A CA 1
ATOM 713 C C . ILE A 1 88 ? -13.158 -7.985 6.934 1.00 94.19 88 ILE A C 1
ATOM 715 O O . ILE A 1 88 ? -12.332 -7.248 7.463 1.00 94.19 88 ILE A O 1
ATOM 719 N N . GLU A 1 89 ? -14.188 -8.488 7.616 1.00 94.44 89 GLU A N 1
ATOM 720 C CA . GLU A 1 89 ? -14.469 -8.129 9.012 1.00 94.44 89 GLU A CA 1
ATOM 721 C C . GLU A 1 89 ? -13.367 -8.612 9.973 1.00 94.44 89 GLU A C 1
ATOM 723 O O . GLU A 1 89 ? -12.839 -7.841 10.779 1.00 94.44 89 GLU A O 1
ATOM 728 N N . ARG A 1 90 ? -12.957 -9.885 9.871 1.00 95.31 90 ARG A N 1
ATOM 729 C CA . ARG A 1 90 ? -11.892 -10.445 10.723 1.00 95.31 90 ARG A CA 1
ATOM 730 C C . ARG A 1 90 ? -10.556 -9.732 10.515 1.00 95.31 90 ARG A C 1
ATOM 732 O O . ARG A 1 90 ? -9.866 -9.432 11.487 1.00 95.31 90 ARG A O 1
ATOM 739 N N . GLY A 1 91 ? -10.192 -9.453 9.267 1.00 96.44 91 GLY A N 1
ATOM 740 C CA . GLY A 1 91 ? -8.963 -8.743 8.937 1.00 96.44 91 GLY A CA 1
ATOM 741 C C . GLY A 1 91 ? -9.001 -7.282 9.361 1.00 96.44 91 GLY A C 1
ATOM 742 O O . GLY A 1 91 ? -8.025 -6.806 9.932 1.00 96.44 91 GLY A O 1
ATOM 743 N N . ALA A 1 92 ? -10.135 -6.592 9.197 1.00 95.94 92 ALA A N 1
ATOM 744 C CA . ALA A 1 92 ? -10.310 -5.226 9.688 1.00 95.94 92 ALA A CA 1
ATOM 745 C C . AL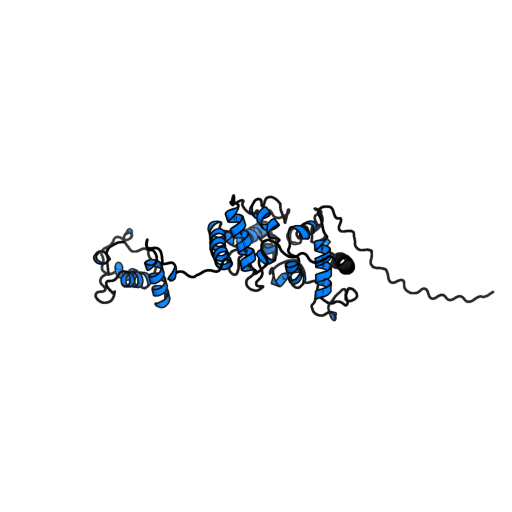A A 1 92 ? -10.105 -5.143 11.208 1.00 95.94 92 ALA A C 1
ATOM 747 O O . ALA A 1 92 ? -9.468 -4.206 11.695 1.00 95.94 92 ALA A O 1
ATOM 748 N N . ARG A 1 93 ? -10.580 -6.152 11.952 1.00 96.56 93 ARG A N 1
ATOM 749 C CA . ARG A 1 93 ? -10.314 -6.277 13.387 1.00 96.56 93 ARG A CA 1
ATOM 750 C C . ARG A 1 93 ? -8.823 -6.433 13.677 1.00 96.56 93 ARG A C 1
ATOM 752 O O . ARG A 1 93 ? -8.301 -5.638 14.445 1.00 96.56 93 ARG A O 1
ATOM 759 N N . LEU A 1 94 ? -8.121 -7.361 13.022 1.00 97.00 94 LEU A N 1
ATOM 760 C CA . LEU A 1 94 ? -6.672 -7.531 13.221 1.00 97.00 94 LEU A CA 1
ATOM 761 C C . LEU A 1 94 ? -5.875 -6.268 12.866 1.00 97.00 94 LEU A C 1
ATOM 763 O O . LEU A 1 94 ? -5.007 -5.853 13.628 1.00 97.00 94 LEU A O 1
ATOM 767 N N . VAL A 1 95 ? -6.200 -5.615 11.749 1.00 96.62 95 VAL A N 1
ATOM 768 C CA . VAL A 1 95 ? -5.588 -4.347 11.313 1.00 96.62 95 VAL A CA 1
ATOM 769 C C . VAL A 1 95 ? -5.746 -3.255 12.373 1.00 96.62 95 VAL A C 1
ATOM 771 O O . VAL A 1 95 ? -4.823 -2.467 12.599 1.00 96.62 95 VAL A O 1
ATOM 774 N N . ARG A 1 96 ? -6.912 -3.195 13.025 1.00 95.31 96 ARG A N 1
ATOM 775 C CA . ARG A 1 96 ? -7.182 -2.257 14.117 1.00 95.31 96 ARG A CA 1
ATOM 776 C C . ARG A 1 96 ? -6.438 -2.651 15.392 1.00 95.31 96 ARG A C 1
ATOM 778 O O . ARG A 1 96 ? -5.772 -1.803 15.975 1.00 95.31 96 ARG A O 1
ATOM 785 N N . ASP A 1 97 ? -6.520 -3.913 15.794 1.00 95.75 97 ASP A N 1
ATOM 786 C CA . ASP A 1 97 ? -5.973 -4.410 17.059 1.00 95.75 97 ASP A CA 1
ATOM 787 C C . ASP A 1 97 ? -4.436 -4.350 17.072 1.00 95.75 97 ASP A C 1
ATOM 789 O O . ASP A 1 97 ? -3.829 -4.029 18.091 1.00 95.75 97 ASP A O 1
ATOM 793 N N . LYS A 1 98 ? -3.794 -4.574 15.919 1.00 96.12 98 LYS A N 1
ATOM 794 C CA . LYS A 1 98 ? -2.341 -4.421 15.728 1.00 96.12 98 LYS A CA 1
ATOM 795 C C . LYS A 1 98 ? -1.931 -2.995 15.335 1.00 96.12 98 LYS A C 1
ATOM 797 O O . LYS A 1 98 ? -0.768 -2.748 15.025 1.00 96.12 98 LYS A O 1
ATOM 802 N N . ASN A 1 99 ? -2.879 -2.055 15.337 1.00 95.75 99 ASN A N 1
ATOM 803 C CA . ASN A 1 99 ? -2.684 -0.638 15.035 1.00 95.75 99 ASN A CA 1
ATOM 804 C C . ASN A 1 99 ? -1.932 -0.370 13.714 1.00 95.75 99 ASN A C 1
ATOM 806 O O . ASN A 1 99 ? -1.103 0.538 13.623 1.00 95.75 99 ASN A O 1
ATOM 810 N N . CYS A 1 100 ? -2.234 -1.124 12.649 1.00 96.50 100 CYS A N 1
ATOM 811 C CA . CYS A 1 100 ? -1.570 -0.937 11.354 1.00 96.50 100 CYS A CA 1
ATOM 812 C C . CYS A 1 100 ? -1.768 0.492 10.817 1.00 96.50 100 CYS A C 1
ATOM 814 O O . CYS A 1 100 ? -0.875 1.037 10.170 1.00 96.50 100 CYS A O 1
ATOM 816 N N . ARG A 1 101 ? -2.908 1.128 11.138 1.00 95.81 101 ARG A N 1
ATOM 817 C CA . ARG A 1 101 ? -3.226 2.519 10.767 1.00 95.81 101 ARG A CA 1
ATOM 818 C C . ARG A 1 101 ? -2.348 3.568 11.459 1.00 95.81 101 ARG A C 1
ATOM 820 O O . ARG A 1 101 ? -2.255 4.688 10.963 1.00 95.81 101 ARG A O 1
ATOM 827 N N . GLY A 1 102 ? -1.667 3.230 12.555 1.00 95.44 102 GLY A N 1
ATOM 828 C CA . GLY A 1 102 ? -0.689 4.130 13.173 1.00 95.44 102 GLY A CA 1
ATOM 829 C C . GLY A 1 102 ? 0.460 4.471 12.218 1.00 95.44 102 GLY A C 1
ATOM 830 O O . GLY A 1 102 ? 0.941 5.604 12.187 1.00 95.44 102 GLY A O 1
ATOM 831 N N . CYS A 1 103 ? 0.843 3.512 11.373 1.00 96.50 103 CYS A N 1
ATOM 832 C CA . CYS A 1 103 ? 1.952 3.652 10.435 1.00 96.50 103 CYS A CA 1
ATOM 833 C C . CYS A 1 103 ? 1.494 3.752 8.974 1.00 96.50 103 CYS A C 1
ATOM 835 O O . CYS A 1 103 ? 2.015 4.562 8.208 1.00 96.50 103 CYS A O 1
ATOM 837 N N . HIS A 1 104 ? 0.515 2.945 8.583 1.00 97.38 104 HIS A N 1
ATOM 838 C CA . HIS A 1 104 ? 0.019 2.870 7.217 1.00 97.38 104 HIS A CA 1
ATOM 839 C C . HIS A 1 104 ? -1.255 3.684 7.028 1.00 97.38 104 HIS A C 1
ATOM 841 O O . HIS A 1 104 ? -2.075 3.801 7.934 1.00 97.38 104 HIS A O 1
ATOM 847 N N . VAL A 1 105 ? -1.456 4.187 5.817 1.00 96.00 105 VAL A N 1
ATOM 848 C CA . VAL A 1 105 ? -2.753 4.730 5.400 1.00 96.00 105 VAL A CA 1
ATOM 849 C C . VAL A 1 105 ? -3.579 3.595 4.808 1.00 96.00 105 VAL A C 1
ATOM 851 O O . VAL A 1 105 ? -3.065 2.795 4.021 1.00 96.00 105 VAL A O 1
ATOM 854 N N . LEU A 1 106 ? -4.847 3.519 5.188 1.00 95.56 106 LEU A N 1
ATOM 855 C CA . LEU A 1 106 ? -5.784 2.507 4.725 1.00 95.56 106 LEU A CA 1
ATOM 856 C C . LEU A 1 106 ? -7.126 3.192 4.451 1.00 95.56 106 LEU A C 1
ATOM 858 O O . LEU A 1 106 ? -7.903 3.455 5.370 1.00 95.56 106 LEU A O 1
ATOM 862 N N . GLY A 1 107 ? -7.356 3.517 3.179 1.00 93.19 107 GLY A N 1
ATOM 863 C CA . GLY A 1 107 ? -8.449 4.385 2.754 1.00 93.19 107 GLY A CA 1
ATOM 864 C C . GLY A 1 107 ? -8.180 5.836 3.145 1.00 93.19 107 GLY A C 1
ATOM 865 O O . GLY A 1 107 ? -7.085 6.346 2.932 1.00 93.19 107 GLY A O 1
ATOM 866 N N . GLU A 1 108 ? -9.169 6.486 3.746 1.00 91.38 108 GLU A N 1
ATOM 867 C CA . GLU A 1 108 ? -9.099 7.897 4.158 1.00 91.38 108 GLU A CA 1
ATOM 868 C C . GLU A 1 108 ? -8.416 8.103 5.522 1.00 91.38 108 GLU A C 1
ATOM 870 O O . GLU A 1 108 ? -8.270 9.227 5.993 1.00 91.38 108 GLU A O 1
ATOM 875 N N . GLN A 1 109 ? -8.014 7.018 6.192 1.00 92.50 109 GLN A N 1
ATOM 876 C CA . GLN A 1 109 ? -7.531 7.048 7.572 1.00 92.50 109 GLN A CA 1
ATOM 877 C C . GLN A 1 109 ? -6.129 6.451 7.716 1.00 92.50 109 GLN A C 1
ATOM 879 O O . GLN A 1 109 ? -5.711 5.579 6.953 1.00 92.50 109 GLN A O 1
ATOM 884 N N . GLY A 1 110 ? -5.437 6.855 8.781 1.00 94.38 110 GLY A N 1
ATOM 885 C CA . GLY A 1 110 ? -4.140 6.314 9.183 1.00 94.38 110 GLY A CA 1
ATOM 886 C C . GLY A 1 110 ? -2.948 7.147 8.718 1.00 94.38 110 GLY A C 1
ATOM 887 O O . GLY A 1 110 ? -3.086 8.297 8.311 1.00 94.38 110 GLY A O 1
ATOM 888 N N . GLY A 1 111 ? -1.752 6.569 8.817 1.00 93.94 111 GLY A N 1
ATOM 889 C CA . GLY A 1 111 ? -0.501 7.238 8.467 1.00 93.94 111 GLY A CA 1
ATOM 890 C C . GLY A 1 111 ? -0.045 8.280 9.487 1.00 93.94 111 GLY A C 1
ATOM 891 O O . GLY A 1 111 ? 0.696 9.184 9.115 1.00 93.94 111 GLY A O 1
ATOM 892 N N . ALA A 1 112 ? -0.445 8.160 10.758 1.00 93.94 112 ALA A N 1
ATOM 893 C CA . ALA A 1 112 ? -0.063 9.100 11.819 1.00 93.94 112 ALA A CA 1
ATOM 894 C C . ALA A 1 112 ? 1.465 9.289 11.925 1.00 93.94 112 ALA A C 1
ATOM 896 O O . ALA A 1 112 ? 1.942 10.398 12.157 1.00 93.94 112 ALA A O 1
ATOM 897 N N . ILE A 1 113 ? 2.240 8.233 11.649 1.00 94.94 113 ILE A N 1
ATOM 898 C CA . ILE A 1 113 ? 3.708 8.286 11.615 1.00 94.94 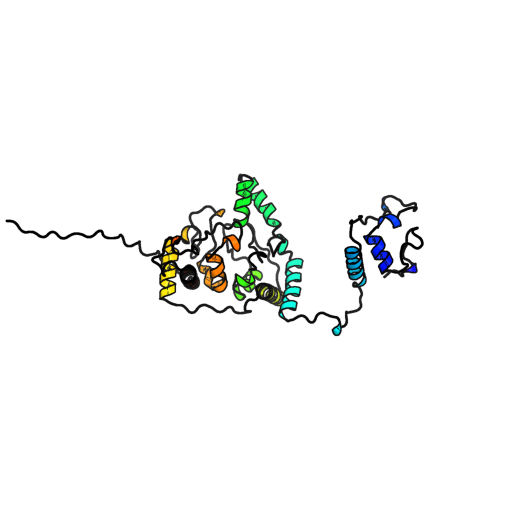113 ILE A CA 1
ATOM 899 C C . ILE A 1 113 ? 4.271 9.309 10.614 1.00 94.94 113 ILE A C 1
ATOM 901 O O . ILE A 1 113 ? 5.399 9.757 10.780 1.00 94.94 113 ILE A O 1
ATOM 905 N N . ARG A 1 114 ? 3.511 9.705 9.583 1.00 94.31 114 ARG A N 1
ATOM 906 C CA . ARG A 1 114 ? 3.967 10.662 8.562 1.00 94.31 114 ARG A CA 1
ATOM 907 C C . ARG A 1 114 ? 4.296 12.030 9.152 1.00 94.31 114 ARG A C 1
ATOM 909 O O . ARG A 1 114 ? 5.239 12.652 8.682 1.00 94.31 114 ARG A O 1
ATOM 916 N N . ALA A 1 115 ? 3.567 12.468 10.180 1.00 92.94 115 ALA A N 1
ATOM 917 C CA . ALA A 1 115 ? 3.875 13.712 10.886 1.00 92.94 115 ALA A CA 1
ATOM 918 C C . ALA A 1 115 ? 5.250 13.629 11.566 1.00 92.94 115 ALA A C 1
ATOM 920 O O . ALA A 1 115 ? 6.093 14.490 11.358 1.00 92.94 115 ALA A O 1
ATOM 921 N N . VAL A 1 116 ? 5.522 12.518 12.257 1.00 93.81 116 VAL A N 1
ATOM 922 C CA . VAL A 1 116 ? 6.825 12.271 12.895 1.00 93.81 116 VAL A CA 1
ATOM 923 C C . VAL A 1 116 ? 7.949 12.215 11.860 1.00 93.81 116 VAL A C 1
ATOM 925 O O . VAL A 1 116 ? 9.027 12.751 12.091 1.00 93.81 116 VAL A O 1
ATOM 928 N N . VAL A 1 117 ? 7.712 11.584 10.707 1.00 95.00 117 VAL A N 1
ATOM 929 C CA . VAL A 1 117 ? 8.692 11.542 9.611 1.00 95.00 117 VAL A CA 1
ATOM 930 C C . VAL A 1 117 ? 8.962 12.947 9.063 1.00 95.00 117 VAL A C 1
ATOM 932 O O . VAL A 1 117 ? 10.121 13.277 8.825 1.00 95.00 117 VAL A O 1
ATOM 935 N N . ALA A 1 118 ? 7.933 13.780 8.889 1.00 94.06 118 ALA A N 1
ATOM 936 C CA . ALA A 1 118 ? 8.101 15.165 8.455 1.00 94.06 118 ALA A CA 1
ATOM 937 C C . ALA A 1 118 ? 8.936 15.969 9.466 1.00 94.06 118 ALA A C 1
ATOM 939 O O . ALA A 1 118 ? 9.947 16.550 9.080 1.00 94.06 118 ALA A O 1
ATOM 940 N N . ASP A 1 119 ? 8.597 15.903 10.757 1.00 94.19 119 ASP A N 1
ATOM 941 C CA . ASP A 1 119 ? 9.332 16.589 11.830 1.00 94.19 119 ASP A CA 1
ATOM 942 C C . ASP A 1 119 ? 10.799 16.130 11.898 1.00 94.19 119 ASP A C 1
ATOM 944 O O . ASP A 1 119 ? 11.718 16.928 12.089 1.00 94.19 119 ASP A O 1
ATOM 948 N N . GLN A 1 120 ? 11.050 14.833 11.692 1.00 93.31 120 GLN A N 1
ATOM 949 C CA . GLN A 1 120 ? 12.406 14.290 11.620 1.00 93.31 120 GLN A CA 1
ATOM 950 C C . GLN A 1 120 ? 13.190 14.853 10.433 1.00 93.31 120 GLN A C 1
ATOM 952 O O . GLN A 1 120 ? 14.373 15.157 10.583 1.00 93.31 120 GLN A O 1
ATOM 957 N N . LEU A 1 121 ? 12.564 14.997 9.264 1.00 93.75 121 LEU A N 1
ATOM 958 C CA . LEU A 1 121 ? 13.202 15.597 8.092 1.00 93.75 121 LEU A CA 1
ATOM 959 C C . LEU A 1 121 ? 13.515 17.081 8.333 1.00 93.75 121 LEU A C 1
ATOM 961 O O . LEU A 1 121 ? 14.620 17.518 8.016 1.00 93.75 121 LEU A O 1
ATOM 965 N N . GLU A 1 122 ? 12.609 17.825 8.971 1.00 94.69 122 GLU A N 1
ATOM 966 C CA . GLU A 1 122 ? 12.849 19.222 9.365 1.00 94.69 122 GLU A CA 1
ATOM 967 C C . GLU A 1 122 ? 14.002 19.342 10.371 1.00 94.69 122 GLU A C 1
ATOM 969 O O . GLU A 1 122 ? 14.907 20.156 10.194 1.00 94.69 122 GLU A O 1
ATOM 974 N N . SER A 1 123 ? 14.058 18.456 11.373 1.00 93.19 123 SER A N 1
ATOM 975 C CA . SER A 1 123 ? 15.165 18.419 12.343 1.00 93.19 123 SER A CA 1
ATOM 976 C C . SER A 1 123 ? 16.525 18.105 11.705 1.00 93.19 123 SER A C 1
ATOM 978 O O . SER A 1 123 ? 17.568 18.452 12.257 1.00 93.19 123 SER A O 1
ATOM 980 N N . LYS A 1 124 ? 16.519 17.474 10.523 1.00 91.62 124 LYS A N 1
ATOM 981 C CA . LYS A 1 124 ? 17.712 17.205 9.706 1.00 91.62 124 LYS A CA 1
ATOM 982 C C . LYS A 1 124 ? 18.084 18.383 8.792 1.00 91.62 124 LYS A C 1
ATOM 984 O O . LYS A 1 124 ? 19.020 18.254 8.008 1.00 91.62 124 LYS A O 1
ATOM 989 N N . GLY A 1 125 ? 17.396 19.521 8.907 1.00 92.62 125 GLY A N 1
ATOM 990 C CA . GLY A 1 125 ? 17.728 20.768 8.219 1.00 92.62 125 GLY A CA 1
ATOM 991 C C . GLY A 1 125 ? 16.958 21.023 6.923 1.00 92.62 125 GLY A C 1
ATOM 992 O O . GLY A 1 125 ? 17.325 21.936 6.186 1.00 92.62 125 GLY A O 1
ATOM 993 N N . LEU A 1 126 ? 15.918 20.239 6.618 1.00 92.38 126 LEU A N 1
ATOM 994 C CA . LEU A 1 126 ? 15.030 20.527 5.489 1.00 92.38 126 LEU A CA 1
ATOM 995 C C . LEU A 1 126 ? 14.024 21.613 5.881 1.00 92.38 126 LEU A C 1
ATOM 997 O O . LEU A 1 126 ? 13.527 21.629 7.004 1.00 92.38 126 LEU A O 1
ATOM 1001 N N . ASP A 1 127 ? 13.676 22.494 4.945 1.00 95.00 127 ASP A N 1
ATOM 1002 C CA . ASP A 1 127 ? 12.552 23.404 5.148 1.00 95.00 127 ASP A CA 1
ATOM 1003 C C . ASP A 1 127 ? 11.219 22.633 5.186 1.00 95.00 127 ASP A C 1
ATOM 1005 O O . ASP A 1 127 ? 11.088 21.537 4.627 1.00 95.00 127 ASP A O 1
ATOM 1009 N N . THR A 1 128 ? 10.206 23.233 5.812 1.00 91.88 128 THR A N 1
ATOM 1010 C CA . THR A 1 128 ? 8.887 22.619 6.020 1.00 91.88 128 THR A CA 1
ATOM 1011 C C . THR A 1 128 ? 8.229 22.134 4.727 1.00 91.88 128 THR A C 1
ATOM 1013 O O . THR A 1 128 ? 7.579 21.085 4.715 1.00 91.88 128 THR A O 1
ATOM 1016 N N . LEU A 1 129 ? 8.372 22.864 3.616 1.00 90.19 129 LEU A N 1
ATOM 1017 C CA . LEU A 1 129 ? 7.766 22.451 2.352 1.00 90.19 129 LEU A CA 1
ATOM 1018 C C . LEU A 1 129 ? 8.488 21.216 1.807 1.00 90.19 129 LEU A C 1
ATOM 1020 O O . LEU A 1 129 ? 7.844 20.210 1.496 1.00 90.19 129 LEU A O 1
ATOM 1024 N N . THR A 1 130 ? 9.818 21.256 1.750 1.00 89.44 130 THR A N 1
ATOM 1025 C CA . THR A 1 130 ? 10.626 20.134 1.263 1.00 89.44 130 THR A CA 1
ATOM 1026 C C . THR A 1 130 ? 10.421 18.884 2.117 1.00 89.44 130 THR A C 1
ATOM 1028 O O . THR A 1 130 ? 10.147 17.817 1.561 1.00 89.44 130 THR A O 1
ATOM 1031 N N . ALA A 1 131 ? 10.444 19.002 3.448 1.00 90.19 131 ALA A N 1
ATOM 1032 C CA . ALA A 1 131 ? 10.199 17.891 4.369 1.00 90.19 131 ALA A CA 1
ATOM 1033 C C . ALA A 1 131 ? 8.844 17.210 4.107 1.00 90.19 131 ALA A C 1
ATOM 1035 O O . ALA A 1 131 ? 8.762 15.983 3.964 1.00 90.19 131 ALA A O 1
ATOM 1036 N N . ARG A 1 132 ? 7.778 17.999 3.928 1.00 86.25 132 ARG A N 1
ATOM 1037 C CA . ARG A 1 132 ? 6.444 17.482 3.582 1.00 86.25 132 ARG A CA 1
ATOM 1038 C C . ARG A 1 132 ? 6.427 16.761 2.238 1.00 86.25 132 ARG A C 1
ATOM 1040 O O . ARG A 1 132 ? 5.858 15.675 2.144 1.00 86.25 132 ARG A O 1
ATOM 1047 N N . THR A 1 133 ? 7.082 17.304 1.209 1.00 87.50 133 THR A N 1
ATOM 1048 C CA . THR A 1 133 ? 7.131 16.643 -0.110 1.00 87.50 133 THR A CA 1
ATOM 1049 C C . THR A 1 133 ? 7.933 15.339 -0.103 1.00 87.50 133 THR A C 1
ATOM 1051 O O . THR A 1 133 ? 7.632 14.429 -0.874 1.00 87.50 133 THR A O 1
ATOM 1054 N N . GLN A 1 134 ? 8.938 15.215 0.767 1.00 91.88 134 GLN A N 1
ATOM 1055 C CA . GLN A 1 134 ? 9.776 14.017 0.864 1.00 91.88 134 GLN A CA 1
ATOM 1056 C C . GLN A 1 134 ? 9.217 12.955 1.820 1.00 91.88 134 GLN A C 1
ATOM 1058 O O . GLN A 1 134 ? 9.600 11.788 1.738 1.00 91.88 134 GLN A O 1
ATOM 1063 N N . THR A 1 135 ? 8.266 13.319 2.684 1.00 93.75 135 THR A N 1
ATOM 1064 C CA . THR A 1 135 ? 7.687 12.434 3.707 1.00 93.75 135 THR A CA 1
ATOM 1065 C C . THR A 1 135 ? 7.204 11.102 3.126 1.00 93.75 135 THR A C 1
ATOM 1067 O O . THR A 1 135 ? 7.412 10.049 3.732 1.00 93.75 135 THR A O 1
ATOM 1070 N N . VAL A 1 136 ? 6.608 11.108 1.928 1.00 91.50 136 VAL A N 1
ATOM 1071 C CA . VAL A 1 136 ? 6.106 9.893 1.262 1.00 91.50 136 VAL A CA 1
ATOM 1072 C C . VAL A 1 136 ? 7.225 8.879 0.996 1.00 91.50 136 VAL A C 1
ATOM 1074 O O . VAL A 1 136 ? 7.025 7.685 1.225 1.00 91.50 136 VAL A O 1
ATOM 1077 N N . ALA A 1 137 ? 8.415 9.333 0.587 1.00 92.19 137 ALA A N 1
ATOM 1078 C CA . ALA A 1 137 ? 9.546 8.460 0.259 1.00 92.19 137 ALA A CA 1
ATOM 1079 C C . ALA A 1 137 ? 10.066 7.679 1.479 1.00 92.19 137 ALA A C 1
ATOM 1081 O O . ALA A 1 137 ? 10.481 6.523 1.348 1.00 92.19 137 ALA A O 1
ATOM 1082 N N . PHE A 1 138 ? 9.964 8.276 2.670 1.00 94.12 138 PHE A N 1
ATOM 1083 C CA . PHE A 1 138 ? 10.441 7.710 3.937 1.00 94.12 138 PHE A CA 1
ATOM 1084 C C . PHE A 1 138 ? 9.337 7.075 4.794 1.00 94.12 138 PHE A C 1
ATOM 1086 O O . PHE A 1 138 ? 9.624 6.457 5.817 1.00 94.12 138 PHE A O 1
ATOM 1093 N N . SER A 1 139 ? 8.076 7.175 4.372 1.00 94.56 139 SER A N 1
ATOM 1094 C CA . SER A 1 139 ? 6.931 6.651 5.120 1.00 94.56 139 SER A CA 1
ATOM 1095 C C . SER A 1 139 ? 6.519 5.245 4.668 1.00 94.56 139 SER A C 1
ATOM 1097 O O . SER A 1 139 ? 6.873 4.813 3.563 1.00 94.56 139 SER A O 1
ATOM 1099 N N . PRO A 1 140 ? 5.761 4.495 5.488 1.00 95.06 140 PRO A N 1
ATOM 1100 C CA . PRO A 1 140 ? 5.189 3.212 5.090 1.00 95.06 140 PRO A CA 1
ATOM 1101 C C . PRO A 1 140 ? 4.240 3.358 3.887 1.00 95.06 140 PRO A C 1
ATOM 1103 O O . PRO A 1 140 ? 3.651 4.430 3.688 1.00 95.06 140 PRO A O 1
ATOM 1106 N N . PRO A 1 141 ? 4.084 2.299 3.072 1.00 93.56 141 PRO A N 1
ATOM 1107 C CA . PRO A 1 141 ? 3.201 2.340 1.912 1.00 93.56 141 PRO A CA 1
ATOM 1108 C C . PRO A 1 141 ? 1.733 2.527 2.317 1.00 93.56 141 PRO A C 1
ATOM 1110 O O . PRO A 1 141 ? 1.319 2.103 3.401 1.00 93.56 141 PRO A O 1
ATOM 1113 N N . LEU A 1 142 ? 0.935 3.108 1.414 1.00 95.75 142 LEU A N 1
ATOM 1114 C CA . LEU A 1 142 ? -0.528 3.029 1.489 1.00 95.75 142 LEU A CA 1
ATOM 1115 C C . LEU A 1 142 ? -0.929 1.556 1.367 1.00 95.75 142 LEU A C 1
ATOM 1117 O O . LEU A 1 142 ? -0.549 0.925 0.382 1.00 95.75 142 LEU A O 1
ATOM 1121 N N . LEU A 1 143 ? -1.680 1.025 2.330 1.00 97.12 143 LEU A N 1
ATOM 1122 C CA . LEU A 1 143 ? -2.240 -0.329 2.264 1.00 97.12 143 LEU A CA 1
ATOM 1123 C C . LEU A 1 143 ? -3.524 -0.379 1.435 1.00 97.12 143 LEU A C 1
ATOM 1125 O O . LEU A 1 143 ? -3.861 -1.433 0.906 1.00 97.12 143 LEU A O 1
ATOM 1129 N N . TYR A 1 144 ? -4.224 0.749 1.308 1.00 97.12 144 TYR A N 1
ATOM 1130 C CA . TYR A 1 144 ? -5.346 0.922 0.390 1.00 97.12 144 TYR A CA 1
ATOM 1131 C C . TYR A 1 144 ? -5.492 2.401 0.029 1.00 97.12 144 TYR A C 1
ATOM 1133 O O . TYR A 1 144 ? -5.540 3.244 0.926 1.00 97.12 144 TYR A O 1
ATOM 1141 N N . ASN A 1 145 ? -5.552 2.713 -1.265 1.00 96.44 145 ASN A N 1
ATOM 1142 C CA . ASN A 1 145 ? -5.883 4.038 -1.780 1.00 96.44 145 ASN A CA 1
ATOM 1143 C C . ASN A 1 145 ? -7.372 4.057 -2.167 1.00 96.44 145 ASN A C 1
ATOM 1145 O O . ASN A 1 145 ? -7.789 3.301 -3.045 1.00 96.44 145 ASN A O 1
ATOM 1149 N N . ALA A 1 146 ? -8.163 4.910 -1.505 1.00 94.69 146 ALA A N 1
ATOM 1150 C CA . ALA A 1 146 ? -9.607 5.002 -1.721 1.00 94.69 146 ALA A CA 1
ATOM 1151 C C . ALA A 1 146 ? -9.974 5.563 -3.105 1.00 94.69 146 ALA A C 1
ATOM 1153 O O . ALA A 1 146 ? -10.883 5.034 -3.747 1.00 94.69 146 ALA A O 1
ATOM 1154 N N . ASP A 1 147 ? -9.232 6.563 -3.586 1.00 95.06 147 ASP A N 1
ATOM 1155 C CA . ASP A 1 147 ? -9.493 7.236 -4.863 1.00 95.06 147 ASP A CA 1
ATOM 1156 C C . ASP A 1 147 ? -9.182 6.316 -6.045 1.00 95.06 147 ASP A C 1
ATOM 1158 O O . ASP A 1 147 ? -9.994 6.139 -6.955 1.00 95.06 147 ASP A O 1
ATOM 1162 N N . ALA A 1 148 ? -8.013 5.673 -6.004 1.00 95.19 148 ALA A N 1
ATOM 1163 C CA . ALA A 1 148 ? -7.577 4.736 -7.035 1.00 95.19 148 ALA A CA 1
ATOM 1164 C C . ALA A 1 148 ? -8.208 3.338 -6.896 1.00 95.19 148 ALA A C 1
ATOM 1166 O O . ALA A 1 148 ? -8.056 2.519 -7.801 1.00 95.19 148 ALA A O 1
ATOM 1167 N N . LYS A 1 149 ? -8.904 3.062 -5.781 1.00 95.62 149 LYS A N 1
ATOM 1168 C CA . LYS A 1 149 ? -9.519 1.763 -5.441 1.00 95.62 149 LYS A CA 1
ATOM 1169 C C . LYS A 1 149 ? -8.547 0.593 -5.596 1.00 95.62 149 LYS A C 1
ATOM 1171 O O . LYS A 1 149 ? -8.866 -0.421 -6.214 1.00 95.62 149 LYS A O 1
ATOM 1176 N N . ILE A 1 150 ? -7.339 0.774 -5.070 1.00 95.94 150 ILE A N 1
ATOM 1177 C CA . ILE A 1 150 ? -6.254 -0.197 -5.189 1.00 95.94 150 ILE A CA 1
ATOM 1178 C C . ILE A 1 150 ? -5.420 -0.233 -3.910 1.00 95.94 150 ILE A C 1
ATOM 1180 O O . ILE A 1 150 ? -5.029 0.806 -3.369 1.00 95.94 150 ILE A O 1
ATOM 1184 N N . GLY A 1 151 ? -5.136 -1.434 -3.420 1.00 96.69 151 GLY A N 1
ATOM 1185 C CA . GLY A 1 151 ? -4.399 -1.655 -2.187 1.00 96.69 151 GLY A CA 1
ATOM 1186 C C . GLY A 1 151 ? -3.313 -2.716 -2.273 1.00 96.69 151 GLY A C 1
ATOM 1187 O O . GLY A 1 151 ? -2.781 -3.056 -3.333 1.00 96.69 151 GLY A O 1
ATOM 1188 N N . GLU A 1 152 ? -2.914 -3.187 -1.093 1.00 97.25 152 GLU A N 1
ATOM 1189 C CA . GLU A 1 152 ? -1.886 -4.210 -0.907 1.00 97.25 152 GLU A CA 1
ATOM 1190 C C . GLU A 1 152 ? -2.253 -5.541 -1.571 1.00 97.25 152 GLU A C 1
ATOM 1192 O O . GLU A 1 152 ? -1.380 -6.189 -2.143 1.00 97.25 152 GLU A O 1
ATOM 1197 N N . GLY A 1 153 ? -3.532 -5.918 -1.571 1.00 96.12 153 GLY A N 1
ATOM 1198 C CA . GLY A 1 153 ? -4.010 -7.130 -2.225 1.00 96.12 153 GLY A CA 1
ATOM 1199 C C . GLY A 1 153 ? -3.783 -7.082 -3.728 1.00 96.12 153 GLY A C 1
ATOM 1200 O O . GLY A 1 153 ? -3.255 -8.025 -4.294 1.00 96.12 153 GLY A O 1
ATOM 1201 N N . ALA A 1 154 ? -4.070 -5.973 -4.396 1.00 96.31 154 ALA A N 1
ATOM 1202 C CA . ALA A 1 154 ? -3.739 -5.835 -5.809 1.00 96.31 154 ALA A CA 1
ATOM 1203 C C . ALA A 1 154 ? -2.221 -5.837 -6.029 1.00 96.31 154 ALA A C 1
ATOM 1205 O O . ALA A 1 154 ? -1.743 -6.436 -6.987 1.00 96.31 154 ALA A O 1
ATOM 1206 N N . ARG A 1 155 ? -1.461 -5.198 -5.133 1.00 96.69 155 ARG A N 1
ATOM 1207 C CA . ARG A 1 155 ? -0.036 -4.899 -5.314 1.00 96.69 155 ARG A CA 1
ATOM 1208 C C . ARG A 1 155 ? 0.891 -6.099 -5.274 1.00 96.69 155 ARG A C 1
ATOM 1210 O O . ARG A 1 155 ? 1.695 -6.277 -6.193 1.00 96.69 155 ARG A O 1
ATOM 1217 N N . VAL A 1 156 ? 0.851 -6.865 -4.193 1.00 96.31 156 VAL A N 1
ATOM 1218 C CA . VAL A 1 156 ? 1.871 -7.887 -3.924 1.00 96.31 156 VAL A CA 1
ATOM 1219 C C . VAL A 1 156 ? 1.338 -9.289 -4.122 1.00 96.31 156 VAL A C 1
ATOM 1221 O O . VAL A 1 156 ? 0.137 -9.475 -4.093 1.00 96.31 156 VAL A O 1
ATOM 1224 N N . GLN A 1 157 ? 2.197 -10.282 -4.324 1.00 95.06 157 GLN A N 1
ATOM 1225 C CA . GLN A 1 157 ? 1.810 -11.693 -4.324 1.00 95.06 157 GLN A CA 1
ATOM 1226 C C . GLN A 1 157 ? 1.411 -12.134 -2.904 1.00 95.06 157 GLN A C 1
ATOM 1228 O O . GLN A 1 157 ? 1.957 -11.645 -1.913 1.00 95.06 157 GLN A O 1
ATOM 1233 N N . THR A 1 158 ? 0.452 -13.055 -2.793 1.00 94.88 158 THR A N 1
ATOM 1234 C CA . THR A 1 158 ? -0.088 -13.507 -1.496 1.00 94.88 158 THR A CA 1
ATOM 1235 C C . THR A 1 158 ? 0.963 -14.213 -0.637 1.00 94.88 158 THR A C 1
ATOM 1237 O O . THR A 1 158 ? 1.044 -13.956 0.560 1.00 94.88 158 THR A O 1
ATOM 1240 N N . ASP A 1 159 ? 1.770 -15.085 -1.241 1.00 94.44 159 ASP A N 1
ATOM 1241 C CA . ASP A 1 159 ? 2.852 -15.828 -0.585 1.00 94.44 159 ASP A CA 1
ATOM 1242 C C . ASP A 1 159 ? 3.963 -14.893 -0.091 1.00 94.44 159 ASP A C 1
ATOM 1244 O O . ASP A 1 159 ? 4.462 -15.042 1.028 1.00 94.44 159 ASP A O 1
ATOM 1248 N N . TRP A 1 160 ? 4.298 -13.876 -0.888 1.00 95.38 160 TRP A N 1
ATOM 1249 C CA . TRP A 1 160 ? 5.220 -12.827 -0.469 1.00 95.38 160 TRP A CA 1
ATOM 1250 C C . TRP A 1 160 ? 4.672 -12.027 0.712 1.00 95.38 160 TRP A C 1
ATOM 1252 O O . TRP A 1 160 ? 5.407 -11.785 1.665 1.00 95.38 160 TRP A O 1
ATOM 1262 N N . LEU A 1 161 ? 3.394 -11.631 0.673 1.00 96.56 161 LEU A N 1
ATOM 1263 C CA . LEU A 1 161 ? 2.779 -10.863 1.756 1.00 96.56 161 LEU A CA 1
ATOM 1264 C C . LEU A 1 161 ? 2.727 -11.667 3.055 1.00 96.56 161 LEU A C 1
ATOM 1266 O O . LEU A 1 161 ? 3.048 -11.126 4.108 1.00 96.56 161 LEU A O 1
ATOM 1270 N N . HIS A 1 162 ? 2.359 -12.947 2.973 1.00 96.50 162 HIS A N 1
ATOM 1271 C CA . HIS A 1 162 ? 2.392 -13.870 4.110 1.00 96.50 162 HIS A CA 1
ATOM 1272 C C . HIS A 1 162 ? 3.801 -13.917 4.719 1.00 96.50 162 HIS A C 1
ATOM 1274 O O . HIS A 1 162 ? 3.970 -13.590 5.894 1.00 96.50 162 HIS A O 1
ATOM 1280 N N . SER A 1 163 ? 4.816 -14.183 3.891 1.00 95.31 163 SER A N 1
ATOM 1281 C CA . SER A 1 163 ? 6.214 -14.267 4.332 1.00 95.31 163 SER A CA 1
ATOM 1282 C C . SER A 1 163 ? 6.709 -12.955 4.955 1.00 95.31 163 SER A C 1
ATOM 1284 O O . SER A 1 163 ? 7.365 -12.967 5.991 1.00 95.31 163 SER A O 1
ATOM 1286 N N . PHE A 1 164 ? 6.371 -11.813 4.349 1.00 96.00 164 PHE A N 1
ATOM 1287 C CA . PHE A 1 164 ? 6.780 -10.494 4.831 1.00 96.00 164 PHE A CA 1
ATOM 1288 C C . PHE A 1 164 ? 6.109 -10.112 6.156 1.00 96.00 164 PHE A C 1
ATOM 1290 O O . PHE A 1 164 ? 6.741 -9.490 7.003 1.00 96.00 164 PHE A O 1
ATOM 1297 N N . LEU A 1 165 ? 4.838 -10.472 6.356 1.00 96.19 165 LEU A N 1
ATOM 1298 C CA . LEU A 1 165 ? 4.146 -10.237 7.627 1.00 96.19 165 LEU A CA 1
ATOM 1299 C C . LEU A 1 165 ? 4.663 -11.155 8.742 1.00 96.19 165 LEU A C 1
ATOM 1301 O O . LEU A 1 165 ? 4.675 -10.739 9.900 1.00 96.19 165 LEU A O 1
ATOM 1305 N N . SER A 1 166 ? 5.095 -12.373 8.399 1.00 96.12 166 SER A N 1
ATOM 1306 C CA . SER A 1 166 ? 5.749 -13.288 9.338 1.00 96.12 166 SER A CA 1
ATOM 1307 C C . SER A 1 166 ? 7.129 -12.777 9.759 1.00 96.12 166 SER A C 1
ATOM 1309 O O . SER A 1 166 ? 7.454 -12.811 10.944 1.00 96.12 166 SER A O 1
ATOM 1311 N N . ASP A 1 167 ? 7.938 -12.306 8.806 1.00 94.94 167 ASP A N 1
ATOM 1312 C CA . ASP A 1 167 ? 9.257 -11.730 9.064 1.00 94.94 167 ASP A CA 1
ATOM 1313 C C . ASP A 1 167 ? 9.539 -10.517 8.149 1.00 94.94 167 ASP A C 1
ATOM 1315 O O . ASP A 1 167 ? 10.009 -10.668 7.013 1.00 94.94 167 ASP A O 1
ATOM 1319 N N . PRO A 1 168 ? 9.310 -9.283 8.640 1.00 94.00 168 PRO A N 1
ATOM 1320 C CA . PRO A 1 168 ? 9.592 -8.062 7.893 1.00 94.00 168 PRO A CA 1
ATOM 1321 C C . PRO A 1 168 ? 11.070 -7.631 7.969 1.00 94.00 168 PRO A C 1
ATOM 1323 O O . PRO A 1 168 ? 11.394 -6.496 7.606 1.00 94.00 168 PRO A O 1
ATOM 1326 N N . SER A 1 169 ? 11.991 -8.485 8.446 1.00 89.50 169 SER A N 1
ATOM 1327 C CA . SER A 1 169 ? 13.419 -8.153 8.576 1.00 89.50 169 SER A CA 1
ATOM 1328 C C . SER A 1 169 ? 14.096 -7.850 7.235 1.00 89.50 169 SER A C 1
ATOM 1330 O O . SER A 1 169 ? 15.032 -7.041 7.172 1.00 89.50 169 SER A O 1
ATOM 1332 N N . HIS A 1 170 ? 13.601 -8.437 6.141 1.00 86.94 170 HIS A N 1
ATOM 1333 C CA . HIS A 1 170 ? 14.103 -8.166 4.801 1.00 86.94 170 HIS A CA 1
ATOM 1334 C C . HIS A 1 170 ? 13.672 -6.772 4.312 1.00 86.94 170 HIS A C 1
ATOM 1336 O O . HIS A 1 170 ? 12.527 -6.531 3.918 1.00 86.94 170 HIS A O 1
ATOM 1342 N N . LYS A 1 171 ? 14.620 -5.827 4.307 1.00 88.50 171 LYS A N 1
ATOM 1343 C CA . LYS A 1 171 ? 14.359 -4.431 3.939 1.00 88.50 171 LYS A CA 1
ATOM 1344 C C . LYS A 1 171 ? 14.108 -4.256 2.438 1.00 88.50 171 LYS A C 1
ATOM 1346 O O . LYS A 1 171 ? 15.024 -4.350 1.630 1.00 88.50 171 LYS A O 1
ATOM 1351 N N . ILE A 1 172 ? 12.895 -3.825 2.091 1.00 91.62 172 ILE A N 1
ATOM 1352 C CA . ILE A 1 172 ? 12.530 -3.381 0.729 1.00 91.62 172 ILE A CA 1
ATOM 1353 C C . ILE A 1 172 ? 13.238 -2.066 0.353 1.00 91.62 172 ILE A C 1
ATOM 1355 O O . ILE A 1 172 ? 13.575 -1.842 -0.809 1.00 91.62 172 ILE A O 1
ATOM 1359 N N . ARG A 1 173 ? 13.445 -1.186 1.341 1.00 92.88 173 ARG A N 1
ATOM 1360 C CA . ARG A 1 173 ? 14.146 0.101 1.210 1.00 92.88 173 ARG A CA 1
ATOM 1361 C C . ARG A 1 173 ? 15.274 0.164 2.247 1.00 92.88 173 ARG A C 1
ATOM 1363 O O . ARG A 1 173 ? 15.036 0.634 3.358 1.00 92.88 173 ARG A O 1
ATOM 1370 N N . PRO A 1 174 ? 16.479 -0.349 1.939 1.00 90.62 174 PRO A N 1
ATOM 1371 C CA . PRO A 1 174 ? 17.589 -0.404 2.894 1.00 90.62 174 PRO A CA 1
ATOM 1372 C C . PRO A 1 174 ? 17.989 0.944 3.515 1.00 90.62 174 PRO A C 1
ATOM 1374 O O . PRO A 1 174 ? 18.445 0.957 4.656 1.00 90.62 174 PRO A O 1
ATOM 1377 N N . TRP A 1 175 ? 17.772 2.048 2.791 1.00 91.38 175 TRP A N 1
ATOM 1378 C CA . TRP A 1 175 ? 18.073 3.430 3.196 1.00 91.38 175 TRP A CA 1
ATOM 1379 C C . TRP A 1 175 ? 17.011 4.090 4.090 1.00 91.38 175 TRP A C 1
ATOM 1381 O O . TRP A 1 175 ? 17.179 5.242 4.476 1.00 91.38 175 TRP A O 1
ATOM 1391 N N . VAL A 1 176 ? 15.904 3.405 4.399 1.00 91.88 176 VAL A N 1
ATOM 1392 C CA . VAL A 1 176 ? 14.871 3.922 5.307 1.00 91.88 176 VAL A CA 1
ATOM 1393 C C . VAL A 1 176 ? 15.096 3.352 6.710 1.00 91.88 176 VAL A C 1
ATOM 1395 O O . VAL A 1 176 ? 15.201 2.134 6.892 1.00 91.88 176 VAL A O 1
ATOM 1398 N N . ASP A 1 177 ? 15.157 4.241 7.703 1.00 89.31 177 ASP A N 1
ATOM 1399 C CA . ASP A 1 177 ? 15.373 3.876 9.109 1.00 89.31 177 ASP A CA 1
ATOM 1400 C C . ASP A 1 177 ? 14.121 3.287 9.764 1.00 89.31 177 ASP A C 1
ATOM 1402 O O . ASP A 1 177 ? 14.221 2.359 10.571 1.00 89.31 177 ASP A O 1
ATOM 1406 N N . LEU A 1 178 ? 12.940 3.803 9.401 1.00 91.81 178 LEU A N 1
ATOM 1407 C CA . LEU A 1 178 ? 11.656 3.351 9.927 1.00 91.81 178 LEU A CA 1
ATOM 1408 C C . LEU A 1 178 ? 11.422 1.871 9.590 1.00 91.81 178 LEU A C 1
ATOM 1410 O O . LEU A 1 178 ? 11.522 1.458 8.432 1.00 91.81 178 LEU A O 1
ATOM 1414 N N . ARG A 1 179 ? 11.067 1.079 10.607 1.00 92.19 179 ARG A N 1
ATOM 1415 C CA . ARG A 1 179 ? 10.853 -0.369 10.484 1.00 92.19 179 ARG A CA 1
ATOM 1416 C C . ARG A 1 179 ? 9.406 -0.746 10.762 1.00 92.19 179 ARG A C 1
ATOM 1418 O O . ARG A 1 179 ? 8.748 -0.133 11.598 1.00 92.19 179 ARG A O 1
ATOM 1425 N N . MET A 1 180 ? 8.941 -1.786 10.076 1.00 94.38 180 MET A N 1
ATOM 1426 C CA . MET A 1 180 ? 7.688 -2.448 10.420 1.00 94.38 180 MET A CA 1
ATOM 1427 C C . MET A 1 180 ? 7.913 -3.332 11.660 1.00 94.38 180 MET A C 1
ATOM 1429 O O . MET A 1 180 ? 8.890 -4.084 11.671 1.00 94.38 180 MET A O 1
ATOM 1433 N N . PRO A 1 181 ? 7.064 -3.244 12.700 1.00 93.38 181 PRO A N 1
ATOM 1434 C CA . PRO A 1 181 ? 7.164 -4.118 13.865 1.00 93.38 181 PRO A CA 1
ATOM 1435 C C . PRO A 1 181 ? 6.894 -5.584 13.516 1.00 93.38 181 PRO A C 1
ATOM 1437 O O . PRO A 1 181 ? 6.125 -5.884 12.601 1.00 93.38 181 PRO A O 1
ATOM 1440 N N . THR A 1 182 ? 7.477 -6.492 14.293 1.00 92.75 182 THR A N 1
ATOM 1441 C CA . THR A 1 182 ? 7.076 -7.900 14.336 1.00 92.75 182 THR A CA 1
ATOM 1442 C C . THR A 1 182 ? 5.893 -8.057 15.289 1.00 92.75 182 THR A C 1
ATOM 1444 O O . THR A 1 182 ? 5.899 -7.503 16.386 1.00 92.75 182 THR A O 1
ATOM 1447 N N . PHE A 1 183 ? 4.873 -8.809 14.874 1.00 92.88 183 PHE A N 1
ATOM 1448 C CA . PHE A 1 183 ? 3.646 -9.015 15.658 1.00 92.88 183 PHE A CA 1
ATOM 1449 C C . PHE A 1 183 ? 3.438 -10.464 16.109 1.00 92.88 183 PHE A C 1
ATOM 1451 O O . PHE A 1 183 ? 2.406 -10.743 16.718 1.00 92.88 183 PHE A O 1
ATOM 1458 N N . GLU A 1 184 ? 4.387 -11.353 15.783 1.00 92.50 184 GLU A N 1
ATOM 1459 C CA . GLU A 1 184 ? 4.329 -12.795 16.067 1.00 92.50 184 GLU A CA 1
ATOM 1460 C C . GLU A 1 184 ? 2.989 -13.410 15.641 1.00 92.50 184 GLU A C 1
ATOM 1462 O O . GLU A 1 184 ? 2.329 -14.117 16.400 1.00 92.50 184 GLU A O 1
ATOM 1467 N N . PHE A 1 185 ? 2.553 -13.076 14.422 1.00 96.25 185 PHE A N 1
ATOM 1468 C CA . PHE A 1 185 ? 1.293 -13.573 13.889 1.00 96.25 185 PHE A CA 1
ATOM 1469 C C . PHE A 1 185 ? 1.283 -15.099 13.841 1.00 96.25 185 PHE A C 1
ATOM 1471 O O . PHE A 1 185 ? 2.219 -15.730 13.352 1.00 96.25 185 PHE A O 1
ATOM 1478 N N . SER A 1 186 ? 0.174 -15.682 14.279 1.00 97.25 186 SER A N 1
ATOM 1479 C CA . SER A 1 186 ? -0.136 -17.077 13.988 1.00 97.25 186 SER A CA 1
ATOM 1480 C C . SER A 1 186 ? -0.413 -17.280 12.493 1.00 97.25 186 SER A C 1
ATOM 1482 O O . SER A 1 186 ? -0.830 -16.361 11.785 1.00 97.25 186 SER A O 1
ATOM 1484 N N . GLU A 1 187 ? -0.275 -18.517 12.015 1.00 97.25 187 GLU A N 1
ATOM 1485 C CA . GLU A 1 187 ? -0.637 -18.880 10.637 1.00 97.25 187 GLU A CA 1
ATOM 1486 C C . GLU A 1 187 ? -2.097 -18.544 10.299 1.00 97.25 187 GLU A C 1
ATOM 1488 O O . GLU A 1 187 ? -2.416 -18.151 9.176 1.00 97.25 187 GLU A O 1
ATOM 1493 N N . GLU A 1 188 ? -3.009 -18.650 11.269 1.00 96.38 188 GLU A N 1
ATOM 1494 C CA . GLU A 1 188 ? -4.399 -18.249 11.062 1.00 96.38 188 GLU A CA 1
ATOM 1495 C C . GLU A 1 188 ? -4.521 -16.733 10.846 1.00 96.38 188 GLU A C 1
ATOM 1497 O O . GLU A 1 188 ? -5.204 -16.303 9.916 1.00 96.38 188 GLU A O 1
ATOM 1502 N N . GLU A 1 189 ? -3.839 -15.912 11.651 1.00 97.62 189 GLU A N 1
ATOM 1503 C CA . GLU A 1 189 ? -3.835 -14.454 11.481 1.00 97.62 189 GLU A CA 1
ATOM 1504 C C . GLU A 1 189 ? -3.202 -14.036 10.150 1.00 97.62 189 GLU A C 1
ATOM 1506 O O . GLU A 1 189 ? -3.755 -13.174 9.464 1.00 97.62 189 GLU A O 1
ATOM 1511 N N . LEU A 1 190 ? -2.099 -14.671 9.739 1.00 97.44 190 LEU A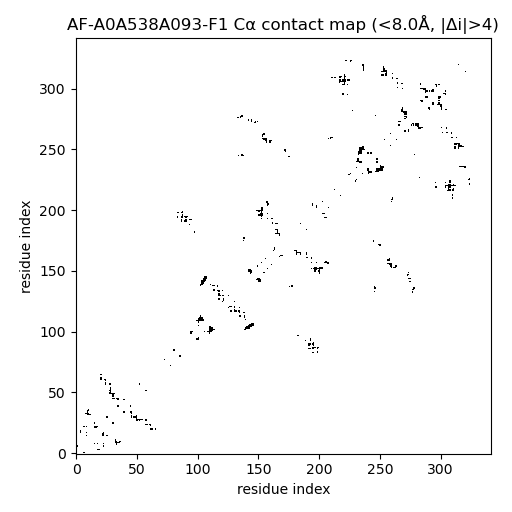 N 1
ATOM 1512 C CA . LEU A 1 190 ? -1.468 -14.421 8.439 1.00 97.44 190 LEU A CA 1
ATOM 1513 C C . LEU A 1 190 ? -2.420 -14.748 7.281 1.00 97.44 190 LEU A C 1
ATOM 1515 O O . LEU A 1 190 ? -2.566 -13.959 6.342 1.00 97.44 190 LEU A O 1
ATOM 1519 N N . ASN A 1 191 ? -3.135 -15.871 7.359 1.00 95.69 191 ASN A N 1
ATOM 1520 C CA . ASN A 1 191 ? -4.144 -16.237 6.366 1.00 95.69 191 ASN A CA 1
ATOM 1521 C C . ASN A 1 191 ? -5.326 -15.259 6.351 1.00 95.69 191 ASN A C 1
ATOM 1523 O O . ASN A 1 191 ? -5.806 -14.885 5.279 1.00 95.69 191 ASN A O 1
ATOM 1527 N N . VAL A 1 192 ? -5.772 -14.792 7.522 1.00 97.12 192 VAL A N 1
ATOM 1528 C CA . VAL A 1 192 ? -6.817 -13.768 7.620 1.00 97.12 192 VAL A CA 1
ATOM 1529 C C . VAL A 1 192 ? -6.357 -12.458 6.987 1.00 97.12 192 VAL A C 1
ATOM 1531 O O . VAL A 1 192 ? -7.104 -11.899 6.190 1.00 97.12 192 VAL A O 1
ATOM 1534 N N . LEU A 1 193 ? -5.149 -11.976 7.290 1.00 97.44 193 LEU A N 1
ATOM 1535 C CA . LEU A 1 193 ? -4.622 -10.713 6.763 1.00 97.44 193 LEU A CA 1
ATOM 1536 C C . LEU A 1 193 ? -4.393 -10.770 5.251 1.00 97.44 193 LEU A C 1
ATOM 1538 O O . LEU A 1 193 ? -4.815 -9.871 4.524 1.00 97.44 193 LEU A O 1
ATOM 1542 N N . THR A 1 194 ? -3.765 -11.832 4.752 1.00 97.06 194 THR A N 1
ATOM 1543 C CA . THR A 1 194 ? -3.517 -11.974 3.311 1.00 97.06 194 THR A CA 1
ATOM 1544 C C . THR A 1 194 ? -4.815 -12.094 2.513 1.00 97.06 194 THR A C 1
ATOM 1546 O O . THR A 1 194 ? -4.952 -11.455 1.467 1.00 97.06 194 THR A O 1
ATOM 1549 N N . ARG A 1 195 ? -5.807 -12.836 3.024 1.00 96.19 195 ARG A N 1
ATOM 1550 C CA . ARG A 1 195 ? -7.127 -12.926 2.391 1.00 96.19 195 ARG A CA 1
ATOM 1551 C C . ARG A 1 195 ? -7.939 -11.642 2.533 1.00 96.19 195 ARG A C 1
ATOM 1553 O O . ARG A 1 195 ? -8.637 -11.280 1.595 1.00 96.19 195 ARG A O 1
ATOM 1560 N N . TYR A 1 196 ? -7.820 -10.936 3.655 1.00 97.25 196 TYR A N 1
ATOM 1561 C CA . TYR A 1 196 ? -8.420 -9.618 3.865 1.00 97.25 196 TYR A CA 1
ATOM 1562 C C . TYR A 1 196 ? -7.999 -8.635 2.772 1.00 97.25 196 TYR A C 1
ATOM 1564 O O . TYR A 1 196 ? -8.859 -8.065 2.105 1.00 97.25 196 TYR A O 1
ATOM 1572 N N . PHE A 1 197 ? -6.692 -8.484 2.532 1.00 97.12 197 PHE A N 1
ATOM 1573 C CA . PHE A 1 197 ? -6.200 -7.579 1.493 1.00 97.12 197 PHE A CA 1
ATOM 1574 C C . PHE A 1 197 ? -6.630 -8.029 0.093 1.00 97.12 197 PHE A C 1
ATOM 1576 O O . PHE A 1 197 ? -7.077 -7.201 -0.697 1.00 97.12 197 PHE A O 1
ATOM 1583 N N . ALA A 1 198 ? -6.571 -9.332 -0.202 1.00 95.81 198 ALA A N 1
ATOM 1584 C CA . ALA A 1 198 ? -7.039 -9.856 -1.484 1.00 95.81 198 ALA A CA 1
ATOM 1585 C C . ALA A 1 198 ? -8.540 -9.594 -1.720 1.00 95.81 198 ALA A C 1
ATOM 1587 O O . ALA A 1 198 ? -8.925 -9.178 -2.811 1.00 95.81 198 ALA A O 1
ATOM 1588 N N . ALA A 1 199 ? -9.374 -9.782 -0.692 1.00 95.00 199 ALA A N 1
ATOM 1589 C CA . ALA A 1 199 ? -10.812 -9.538 -0.749 1.00 95.00 199 ALA A CA 1
ATOM 1590 C C . ALA A 1 199 ? -11.145 -8.044 -0.886 1.00 95.00 199 ALA A C 1
ATOM 1592 O O . ALA A 1 199 ? -12.032 -7.694 -1.663 1.00 95.00 199 ALA A O 1
ATOM 1593 N N . MET A 1 200 ? -10.415 -7.158 -0.191 1.00 94.62 200 MET A N 1
ATOM 1594 C CA . MET A 1 200 ? -10.577 -5.705 -0.349 1.00 94.62 200 MET A CA 1
ATOM 1595 C C . MET A 1 200 ? -10.347 -5.258 -1.795 1.00 94.62 200 MET A C 1
ATOM 1597 O O . MET A 1 200 ? -11.116 -4.456 -2.320 1.00 94.62 200 MET A O 1
ATOM 1601 N N . ASP A 1 201 ? -9.326 -5.817 -2.443 1.00 94.88 201 ASP A N 1
ATOM 1602 C CA . ASP A 1 201 ? -8.963 -5.487 -3.822 1.00 94.88 201 ASP A CA 1
ATOM 1603 C C . ASP A 1 201 ? -9.659 -6.369 -4.872 1.00 94.88 201 ASP A C 1
ATOM 1605 O O . ASP A 1 201 ? -9.432 -6.202 -6.069 1.00 94.88 201 ASP A O 1
ATOM 1609 N N . LYS A 1 202 ? -10.524 -7.299 -4.441 1.00 93.50 202 LYS A N 1
ATOM 1610 C CA . LYS A 1 202 ? -11.268 -8.237 -5.301 1.00 93.50 202 LYS A CA 1
ATOM 1611 C C . LYS A 1 202 ? -10.366 -9.021 -6.261 1.00 93.50 202 LYS A C 1
ATOM 1613 O O . LYS A 1 202 ? -10.722 -9.253 -7.417 1.00 93.50 202 LYS A O 1
ATOM 1618 N N . VAL A 1 203 ? -9.192 -9.430 -5.785 1.00 93.12 203 VAL A N 1
ATOM 1619 C CA . VAL A 1 203 ? -8.221 -10.200 -6.571 1.00 93.12 203 VAL A CA 1
ATOM 1620 C C . VAL A 1 203 ? -8.250 -11.683 -6.224 1.00 93.12 203 VAL A C 1
ATOM 1622 O O . VAL A 1 203 ? -8.688 -12.092 -5.149 1.00 93.12 203 VAL A O 1
ATOM 1625 N N . ALA A 1 204 ? -7.730 -12.502 -7.139 1.00 91.00 204 ALA A N 1
ATOM 1626 C CA . ALA A 1 204 ? -7.600 -13.936 -6.928 1.00 91.00 204 ALA A CA 1
ATOM 1627 C C . ALA A 1 204 ? -6.717 -14.262 -5.709 1.00 91.00 204 ALA A C 1
ATOM 1629 O O . ALA A 1 204 ? -5.643 -13.680 -5.504 1.00 91.00 204 ALA A O 1
ATOM 1630 N N . TYR A 1 205 ? -7.176 -15.244 -4.934 1.00 91.44 205 TYR A N 1
ATOM 1631 C CA . TYR A 1 205 ? -6.520 -15.774 -3.746 1.00 91.44 205 TYR A CA 1
ATOM 1632 C C . TYR A 1 205 ? -6.539 -17.317 -3.780 1.00 91.44 205 TYR A C 1
ATOM 1634 O O . TYR A 1 205 ? -7.563 -17.890 -4.153 1.00 91.44 205 TYR A O 1
ATOM 1642 N N . PRO A 1 206 ? -5.461 -18.010 -3.364 1.00 86.50 206 PRO A N 1
ATOM 1643 C CA . PRO A 1 206 ? -4.190 -17.442 -2.912 1.00 86.50 206 PRO A CA 1
ATOM 1644 C C . PRO A 1 206 ? -3.250 -17.078 -4.069 1.00 86.50 206 PRO A C 1
ATOM 1646 O O . PRO A 1 206 ? -2.356 -16.261 -3.880 1.00 86.50 206 PRO A O 1
ATOM 1649 N N . TYR A 1 207 ? -3.453 -17.611 -5.274 1.00 82.31 207 TYR A N 1
ATOM 1650 C CA . TYR A 1 207 ? -2.518 -17.429 -6.387 1.00 82.31 207 TYR A CA 1
ATOM 1651 C C . TYR A 1 207 ? -3.014 -16.408 -7.408 1.00 82.31 207 TYR A C 1
ATOM 1653 O O . TYR A 1 207 ? -4.188 -16.399 -7.775 1.00 82.31 207 TYR A O 1
ATOM 1661 N N . ALA A 1 208 ? -2.094 -15.575 -7.895 1.00 79.06 208 ALA A N 1
ATOM 1662 C CA . ALA A 1 208 ? -2.337 -14.695 -9.028 1.00 79.06 208 ALA A CA 1
ATOM 1663 C C . ALA A 1 208 ? -1.814 -15.333 -10.325 1.00 79.06 208 ALA A C 1
ATOM 1665 O O . ALA A 1 208 ? -0.754 -15.971 -10.309 1.00 79.06 208 ALA A O 1
ATOM 1666 N N . PRO A 1 209 ? -2.511 -15.148 -11.457 1.00 78.94 209 PRO A N 1
ATOM 1667 C CA . PRO A 1 209 ? -2.005 -15.585 -12.748 1.00 78.94 209 PRO A CA 1
ATOM 1668 C C . PRO A 1 209 ? -0.709 -14.840 -13.087 1.00 78.94 209 PRO A C 1
ATOM 1670 O O . PRO A 1 209 ? -0.570 -13.640 -12.837 1.00 78.94 209 PRO A O 1
ATOM 1673 N N . ARG A 1 210 ? 0.255 -15.563 -13.663 1.00 81.12 210 ARG A N 1
ATOM 1674 C CA . ARG A 1 210 ? 1.462 -14.966 -14.242 1.00 81.12 210 ARG A CA 1
ATOM 1675 C C . ARG A 1 210 ? 1.248 -14.779 -15.744 1.00 81.12 210 ARG A C 1
ATOM 1677 O O . ARG A 1 210 ? 0.696 -15.686 -16.371 1.00 81.12 210 ARG A O 1
ATOM 1684 N N . PRO A 1 211 ? 1.675 -13.643 -16.322 1.00 81.50 211 PRO A N 1
ATOM 1685 C CA . PRO A 1 211 ? 1.605 -13.455 -17.762 1.00 81.50 211 PRO A CA 1
ATOM 1686 C C . PRO A 1 211 ? 2.456 -14.522 -18.455 1.00 81.50 211 PRO A C 1
ATOM 1688 O O . PRO A 1 211 ? 3.522 -14.899 -17.957 1.00 81.50 211 PRO A O 1
ATOM 1691 N N . GLN A 1 212 ? 1.977 -15.018 -19.594 1.00 88.12 212 GLN A N 1
ATOM 1692 C CA . GLN A 1 212 ? 2.784 -15.893 -20.435 1.00 88.12 212 GLN A CA 1
ATOM 1693 C C . GLN A 1 212 ? 3.926 -15.070 -21.044 1.00 88.12 212 GLN A C 1
ATOM 1695 O O . GLN A 1 212 ? 3.672 -13.969 -21.535 1.00 88.12 212 GLN A O 1
ATOM 1700 N N . PRO A 1 213 ? 5.172 -15.561 -20.992 1.00 92.06 213 PRO A N 1
ATOM 1701 C CA . PRO A 1 213 ? 6.306 -14.820 -21.518 1.00 92.06 213 PRO A CA 1
ATOM 1702 C C . PRO A 1 213 ? 6.238 -14.756 -23.045 1.00 92.06 213 PRO A C 1
ATOM 1704 O O . PRO A 1 213 ? 6.260 -15.788 -23.713 1.00 92.06 213 PRO A O 1
ATOM 1707 N N . ASP A 1 214 ? 6.217 -13.544 -23.592 1.00 96.31 214 ASP A N 1
ATOM 1708 C CA . ASP A 1 214 ? 6.412 -13.281 -25.014 1.00 96.31 214 ASP A CA 1
ATOM 1709 C C . ASP A 1 214 ? 7.830 -12.713 -25.224 1.00 96.31 214 ASP A C 1
ATOM 1711 O O . ASP A 1 214 ? 8.123 -11.594 -24.785 1.00 96.31 214 ASP A O 1
ATOM 1715 N N . PRO A 1 215 ? 8.737 -13.451 -25.896 1.00 97.00 215 PRO A N 1
ATOM 1716 C CA . PRO A 1 215 ? 10.105 -12.997 -26.134 1.00 97.00 215 PRO A CA 1
ATOM 1717 C C . PRO A 1 215 ? 10.207 -11.632 -26.827 1.00 97.00 215 PRO A C 1
ATOM 1719 O O . PRO A 1 215 ? 11.120 -10.864 -26.515 1.00 97.00 215 PRO A O 1
ATOM 1722 N N . ALA A 1 216 ? 9.287 -11.304 -27.740 1.00 97.12 216 ALA A N 1
ATOM 1723 C CA . ALA A 1 216 ? 9.294 -10.021 -28.439 1.00 97.12 216 ALA A CA 1
ATOM 1724 C C . ALA A 1 216 ? 8.913 -8.873 -27.493 1.00 97.12 216 ALA A C 1
ATOM 1726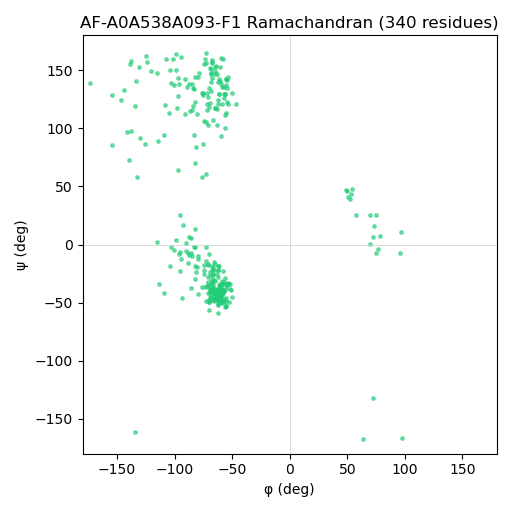 O O . ALA A 1 216 ? 9.564 -7.824 -27.492 1.00 97.12 216 ALA A O 1
ATOM 1727 N N . MET A 1 217 ? 7.915 -9.091 -26.633 1.00 97.50 217 MET A N 1
ATOM 1728 C CA . MET A 1 217 ? 7.503 -8.118 -25.617 1.00 97.50 217 MET A CA 1
ATOM 1729 C C . MET A 1 217 ? 8.573 -7.938 -24.540 1.00 97.50 217 MET A C 1
ATOM 1731 O O . MET A 1 217 ? 8.862 -6.809 -24.154 1.00 97.50 217 MET A O 1
ATOM 1735 N N . ILE A 1 218 ? 9.233 -9.015 -24.110 1.00 97.75 218 ILE A N 1
ATOM 1736 C CA . ILE A 1 218 ? 10.358 -8.946 -23.168 1.00 97.75 218 ILE A CA 1
ATOM 1737 C C . ILE A 1 218 ? 11.517 -8.136 -23.768 1.00 97.75 218 ILE A C 1
ATOM 1739 O O . ILE A 1 218 ? 12.099 -7.294 -23.081 1.00 97.75 218 ILE A O 1
ATOM 1743 N N . ALA A 1 219 ? 11.843 -8.349 -25.048 1.00 97.75 219 ALA A N 1
ATOM 1744 C CA . ALA A 1 219 ? 12.891 -7.593 -25.732 1.00 97.75 219 ALA A CA 1
ATOM 1745 C C . ALA A 1 219 ? 12.546 -6.097 -25.835 1.00 97.75 219 ALA A C 1
ATOM 1747 O O . ALA A 1 219 ? 13.384 -5.255 -25.503 1.00 97.75 219 ALA A O 1
ATOM 1748 N N . ALA A 1 220 ? 11.309 -5.761 -26.216 1.00 98.12 220 ALA A N 1
ATOM 1749 C CA . ALA A 1 220 ? 10.833 -4.377 -26.246 1.00 98.12 220 ALA A CA 1
ATOM 1750 C C . ALA A 1 220 ? 10.824 -3.735 -24.844 1.00 98.12 220 ALA A C 1
ATOM 1752 O O . ALA A 1 220 ? 11.234 -2.588 -24.677 1.00 98.12 220 ALA A O 1
ATOM 1753 N N . GLY A 1 221 ? 10.421 -4.487 -23.816 1.00 97.88 221 GLY A N 1
ATOM 1754 C CA . GLY A 1 221 ? 10.424 -4.040 -22.425 1.00 97.88 221 GLY A CA 1
ATOM 1755 C C . GLY A 1 221 ? 11.823 -3.754 -21.898 1.00 97.88 221 GLY A C 1
ATOM 1756 O O . GLY A 1 221 ? 12.027 -2.761 -21.202 1.00 97.88 221 GLY A O 1
ATOM 1757 N N . ARG A 1 222 ? 12.806 -4.580 -22.277 1.00 97.50 222 ARG A N 1
ATOM 1758 C CA . ARG A 1 222 ? 14.220 -4.348 -21.965 1.00 97.50 222 ARG A CA 1
ATOM 1759 C C . ARG A 1 222 ? 14.750 -3.072 -22.622 1.00 97.50 222 ARG A C 1
ATOM 1761 O O . ARG A 1 222 ? 15.497 -2.338 -21.976 1.00 97.50 222 ARG A O 1
ATOM 1768 N N . ASP A 1 223 ? 14.381 -2.808 -23.876 1.00 98.00 223 ASP A N 1
ATOM 1769 C CA . ASP A 1 223 ? 14.763 -1.574 -24.576 1.00 98.00 223 ASP A CA 1
ATOM 1770 C C . ASP A 1 223 ? 14.184 -0.341 -23.860 1.00 98.00 223 ASP A C 1
ATOM 1772 O O . ASP A 1 223 ? 14.925 0.548 -23.431 1.00 98.00 223 ASP A O 1
ATOM 1776 N N . LEU A 1 224 ? 12.871 -0.342 -23.600 1.00 98.12 224 LEU A N 1
ATOM 1777 C CA . LEU A 1 224 ? 12.186 0.731 -22.867 1.00 98.12 224 LEU A CA 1
ATOM 1778 C C . LEU A 1 224 ? 12.767 0.946 -21.465 1.00 98.12 224 LEU A C 1
ATOM 1780 O O . LEU A 1 224 ? 12.960 2.086 -21.052 1.00 98.12 224 LEU A O 1
ATOM 1784 N N . PHE A 1 225 ? 13.098 -0.126 -20.744 1.00 96.94 225 PHE A N 1
ATOM 1785 C CA . PHE A 1 225 ? 13.725 -0.043 -19.424 1.00 96.94 225 PHE A CA 1
ATOM 1786 C C . PHE A 1 225 ? 15.053 0.731 -19.450 1.00 96.94 225 PHE A C 1
ATOM 1788 O O . PHE A 1 225 ? 15.346 1.523 -18.549 1.00 96.94 225 PHE A O 1
ATOM 1795 N N . GLY A 1 226 ? 15.867 0.509 -20.486 1.00 96.12 226 GLY A N 1
ATOM 1796 C CA . GLY A 1 226 ? 17.117 1.238 -20.684 1.00 96.12 226 GLY A CA 1
ATOM 1797 C C . GLY A 1 226 ? 16.887 2.700 -21.055 1.00 96.12 226 GLY A C 1
ATOM 1798 O O . GLY A 1 226 ? 17.512 3.586 -20.471 1.00 96.12 226 GLY A O 1
ATOM 1799 N N . ARG A 1 227 ? 15.959 2.954 -21.982 1.00 96.69 227 ARG A N 1
ATOM 1800 C CA . ARG A 1 227 ? 15.626 4.296 -22.482 1.00 96.69 227 ARG A CA 1
ATOM 1801 C C . ARG A 1 227 ? 15.052 5.207 -21.403 1.00 96.69 227 ARG A C 1
ATOM 1803 O O . ARG A 1 227 ? 15.546 6.314 -21.226 1.00 96.69 227 ARG A O 1
ATOM 1810 N N . TRP A 1 228 ? 14.115 4.697 -20.604 1.00 95.94 228 TRP A N 1
ATOM 1811 C CA . TRP A 1 228 ? 13.567 5.389 -19.431 1.00 95.94 228 TRP A CA 1
ATOM 1812 C C . TRP A 1 228 ? 14.535 5.450 -18.243 1.00 95.94 228 TRP A C 1
ATOM 1814 O O . TRP A 1 228 ? 14.217 6.039 -17.212 1.00 95.94 228 TRP A O 1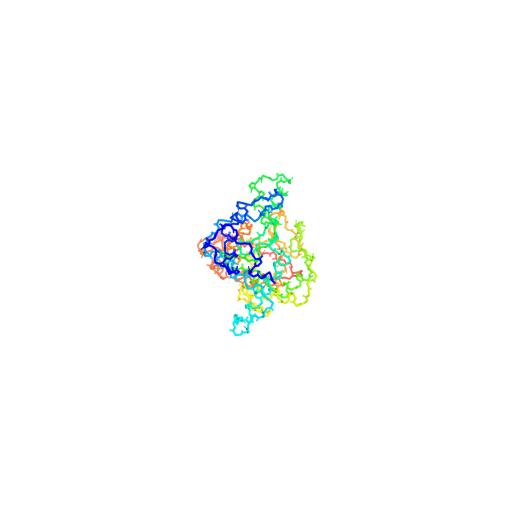
ATOM 1824 N N . GLN A 1 229 ? 15.719 4.844 -18.372 1.00 94.19 229 GLN A N 1
ATOM 1825 C CA . GLN A 1 229 ? 16.790 4.862 -17.379 1.00 94.19 229 GLN A CA 1
ATOM 1826 C C . GLN A 1 229 ? 16.331 4.408 -15.986 1.00 94.19 229 GLN A C 1
ATOM 1828 O O . GLN A 1 229 ? 16.725 4.997 -14.980 1.00 94.19 229 GLN A O 1
ATOM 1833 N N . CYS A 1 230 ? 15.533 3.336 -15.906 1.00 94.81 230 CYS A N 1
ATOM 1834 C CA . CYS A 1 230 ? 14.927 2.866 -14.652 1.00 94.81 230 CYS A CA 1
ATOM 1835 C C . CYS A 1 230 ? 15.961 2.648 -13.525 1.00 94.81 230 CYS A C 1
ATOM 1837 O O . CYS A 1 230 ? 15.688 2.927 -12.357 1.00 94.81 230 CYS A O 1
ATOM 1839 N N . VAL A 1 231 ? 17.178 2.226 -13.887 1.00 93.69 231 VAL A N 1
ATOM 1840 C CA . VAL A 1 231 ? 18.327 2.000 -12.984 1.00 93.69 231 VAL A CA 1
ATOM 1841 C C . VAL A 1 231 ? 18.871 3.267 -12.316 1.00 93.69 231 VAL A C 1
ATOM 1843 O O . VAL A 1 231 ? 19.644 3.164 -11.369 1.00 93.69 231 VAL A O 1
ATOM 1846 N N . LYS A 1 232 ? 18.508 4.468 -12.790 1.00 93.81 232 LYS A N 1
ATOM 1847 C CA . LYS A 1 232 ? 18.923 5.721 -12.142 1.00 93.81 232 LYS A CA 1
ATOM 1848 C C . LYS A 1 232 ? 18.284 5.891 -10.772 1.00 93.81 232 LYS A C 1
ATOM 1850 O O . LYS A 1 232 ? 18.911 6.499 -9.916 1.00 93.81 232 LYS A O 1
ATOM 1855 N N . CYS A 1 233 ? 17.076 5.369 -10.575 1.00 94.94 233 CYS A N 1
ATOM 1856 C CA . CYS A 1 233 ? 16.348 5.466 -9.310 1.00 94.94 233 CYS A CA 1
ATOM 1857 C C . CYS A 1 233 ? 16.181 4.106 -8.640 1.00 94.94 233 CYS A C 1
ATOM 1859 O O . CYS A 1 233 ? 16.192 4.031 -7.419 1.00 94.94 233 CYS A O 1
ATOM 1861 N N . HIS A 1 234 ? 16.016 3.027 -9.402 1.00 95.00 234 HIS A N 1
ATOM 1862 C CA . HIS A 1 234 ? 15.786 1.710 -8.827 1.00 95.00 234 HIS A CA 1
ATOM 1863 C C . HIS A 1 234 ? 17.079 0.972 -8.502 1.00 95.00 234 HIS A C 1
ATOM 1865 O O . HIS A 1 234 ? 17.995 0.910 -9.322 1.00 95.00 234 HIS A O 1
ATOM 1871 N N . VAL A 1 235 ? 17.094 0.318 -7.339 1.00 88.94 235 VAL A N 1
ATOM 1872 C CA . VAL A 1 235 ? 18.053 -0.756 -7.069 1.00 88.94 235 VAL A CA 1
ATOM 1873 C C . VAL A 1 235 ? 17.831 -1.876 -8.085 1.00 88.94 235 VAL A C 1
ATOM 1875 O O . VAL A 1 235 ? 16.695 -2.207 -8.433 1.00 88.94 235 VAL A O 1
ATOM 1878 N N . VAL A 1 236 ? 18.917 -2.472 -8.566 1.00 83.62 236 VAL A N 1
ATOM 1879 C CA . VAL A 1 236 ? 18.840 -3.675 -9.397 1.00 83.62 236 VAL A CA 1
ATOM 1880 C C . VAL A 1 236 ? 19.865 -4.677 -8.904 1.00 83.62 236 VAL A C 1
ATOM 1882 O O . VAL A 1 236 ? 21.068 -4.405 -8.929 1.00 83.62 236 VAL A O 1
ATOM 1885 N N . ALA A 1 237 ? 19.376 -5.844 -8.482 1.00 78.44 237 ALA A N 1
ATOM 1886 C CA . ALA A 1 237 ? 20.206 -6.944 -7.998 1.00 78.44 237 ALA A CA 1
ATOM 1887 C C . ALA A 1 237 ? 21.152 -6.482 -6.870 1.00 78.44 237 ALA A C 1
ATOM 1889 O O . ALA A 1 237 ? 22.359 -6.720 -6.908 1.00 78.44 237 ALA A O 1
ATOM 1890 N N . GLY A 1 238 ? 20.596 -5.755 -5.893 1.00 77.69 238 GLY A N 1
ATOM 1891 C CA . GLY A 1 238 ? 21.305 -5.246 -4.716 1.00 77.69 238 GLY A CA 1
ATOM 1892 C C . GLY A 1 238 ? 22.199 -4.019 -4.935 1.00 77.69 238 GLY A C 1
ATOM 1893 O O . GLY A 1 238 ? 22.749 -3.500 -3.965 1.00 77.69 238 GLY A O 1
ATOM 1894 N N . LYS A 1 239 ? 22.352 -3.516 -6.167 1.00 84.25 239 LYS A N 1
ATOM 1895 C CA . LYS A 1 239 ? 23.171 -2.323 -6.439 1.00 84.25 239 LYS A CA 1
ATOM 1896 C C . LYS A 1 239 ? 22.367 -1.045 -6.231 1.00 84.25 239 LYS A C 1
ATOM 1898 O O . LYS A 1 239 ? 21.404 -0.804 -6.958 1.00 84.25 239 LYS A O 1
ATOM 1903 N N . LEU A 1 240 ? 22.771 -0.234 -5.253 1.00 85.50 240 LEU A N 1
ATOM 1904 C CA . LEU A 1 240 ? 22.144 1.059 -4.979 1.00 85.50 240 LEU A CA 1
ATOM 1905 C C . LEU A 1 240 ? 22.410 2.061 -6.119 1.00 85.50 240 LEU A C 1
ATOM 1907 O O . LEU A 1 240 ? 23.532 2.114 -6.631 1.00 85.50 240 LEU A O 1
ATOM 1911 N N . PRO A 1 241 ? 21.411 2.873 -6.503 1.00 89.88 241 PRO A N 1
ATOM 1912 C CA . PRO A 1 241 ? 21.608 3.977 -7.434 1.00 89.88 241 PRO A CA 1
ATOM 1913 C C . PRO A 1 241 ? 22.449 5.095 -6.799 1.00 89.88 241 PRO A C 1
ATOM 1915 O O . PRO A 1 241 ? 22.397 5.326 -5.591 1.00 89.88 241 PRO A O 1
ATOM 1918 N N . ASN A 1 242 ? 23.172 5.849 -7.628 1.00 89.44 242 ASN A N 1
ATOM 1919 C CA . ASN A 1 242 ? 23.865 7.067 -7.197 1.00 89.44 242 ASN A CA 1
ATOM 1920 C C . ASN A 1 242 ? 22.889 8.260 -7.167 1.00 89.44 242 ASN A C 1
ATOM 1922 O O . ASN A 1 242 ? 22.920 9.125 -8.042 1.00 89.44 242 ASN A O 1
ATOM 1926 N N . GLN A 1 243 ? 21.965 8.245 -6.209 1.00 89.12 243 GLN A N 1
ATOM 1927 C CA . GLN A 1 243 ? 20.937 9.266 -5.976 1.00 89.12 243 GLN A CA 1
ATOM 1928 C C . GLN A 1 243 ? 20.817 9.535 -4.473 1.00 89.12 243 GLN A C 1
ATOM 1930 O O . GLN A 1 243 ? 21.181 8.666 -3.683 1.00 89.12 243 GLN A O 1
ATOM 1935 N N . PRO A 1 244 ? 20.290 10.691 -4.042 1.00 91.12 244 PRO A N 1
ATOM 1936 C CA . PRO A 1 244 ? 19.972 10.883 -2.635 1.00 91.12 244 PRO A CA 1
ATOM 1937 C C . PRO A 1 244 ? 18.787 9.974 -2.218 1.00 91.12 244 PRO A C 1
ATOM 1939 O O . PRO A 1 244 ? 17.955 9.632 -3.070 1.00 91.12 244 PRO A O 1
ATOM 1942 N N . PRO A 1 245 ? 18.704 9.536 -0.943 1.00 91.25 245 PRO A N 1
ATOM 1943 C CA . PRO A 1 245 ? 17.745 8.524 -0.474 1.00 91.25 245 PRO A CA 1
ATOM 1944 C C . PRO A 1 245 ? 16.270 8.778 -0.826 1.00 91.25 245 PRO A C 1
ATOM 1946 O O . PRO A 1 245 ? 15.531 7.833 -1.101 1.00 91.25 245 PRO A O 1
ATOM 1949 N N . GLU A 1 246 ? 15.834 10.035 -0.861 1.00 90.31 246 GLU A N 1
ATOM 1950 C CA . GLU A 1 246 ? 14.472 10.452 -1.216 1.00 90.31 246 GLU A CA 1
ATOM 1951 C C . GLU A 1 246 ? 14.101 10.172 -2.682 1.00 90.31 246 GLU A C 1
ATOM 1953 O O . GLU A 1 246 ? 12.919 10.078 -3.012 1.00 90.31 246 GLU A O 1
ATOM 1958 N N . ASN A 1 247 ? 15.103 10.023 -3.555 1.00 92.19 247 ASN A N 1
ATOM 1959 C CA . ASN A 1 247 ? 14.944 9.723 -4.979 1.00 92.19 247 ASN A CA 1
ATOM 1960 C C . ASN A 1 247 ? 15.255 8.249 -5.306 1.00 92.19 247 ASN A C 1
ATOM 1962 O O . ASN A 1 247 ? 15.135 7.837 -6.463 1.00 92.19 247 ASN A O 1
ATOM 1966 N N . MET A 1 248 ? 15.666 7.452 -4.313 1.00 94.12 248 MET A N 1
ATOM 1967 C CA . MET A 1 248 ? 15.907 6.020 -4.481 1.00 94.12 248 MET A CA 1
ATOM 1968 C C . MET A 1 248 ? 14.594 5.226 -4.476 1.00 94.12 248 MET A C 1
ATOM 1970 O O . MET A 1 248 ? 13.643 5.544 -3.760 1.00 94.12 248 MET A O 1
ATOM 1974 N N . ALA A 1 249 ? 14.562 4.135 -5.236 1.00 93.94 249 ALA A N 1
ATOM 1975 C CA . ALA A 1 249 ? 13.403 3.275 -5.422 1.00 93.94 249 ALA A CA 1
ATOM 1976 C C . ALA A 1 249 ? 13.751 1.782 -5.225 1.00 93.94 249 ALA A C 1
ATOM 1978 O O . ALA A 1 249 ? 14.903 1.384 -5.427 1.00 93.94 249 ALA A O 1
ATOM 1979 N N . PRO A 1 250 ? 12.777 0.940 -4.815 1.00 93.25 250 PRO A N 1
ATOM 1980 C CA . PRO A 1 250 ? 13.020 -0.453 -4.421 1.00 93.25 250 PRO A CA 1
ATOM 1981 C C . PRO A 1 250 ? 13.681 -1.332 -5.489 1.00 93.25 250 PRO A C 1
ATOM 1983 O O . PRO A 1 250 ? 13.571 -1.051 -6.685 1.00 93.25 250 PRO A O 1
ATOM 1986 N N . ASP A 1 251 ? 14.284 -2.441 -5.040 1.00 93.50 251 ASP A N 1
ATOM 1987 C CA . ASP A 1 251 ? 14.961 -3.408 -5.912 1.00 93.50 251 ASP A CA 1
ATOM 1988 C C . ASP A 1 251 ? 14.003 -4.108 -6.875 1.00 93.50 251 ASP A C 1
ATOM 1990 O O . ASP A 1 251 ? 13.101 -4.847 -6.462 1.00 93.50 251 ASP A O 1
ATOM 1994 N N . LEU A 1 252 ? 14.231 -3.889 -8.171 1.00 95.19 252 LEU A N 1
ATOM 1995 C CA . LEU A 1 252 ? 13.424 -4.469 -9.236 1.00 95.19 252 LEU A CA 1
ATOM 1996 C C . LEU A 1 252 ? 13.693 -5.964 -9.455 1.00 95.19 252 LEU A C 1
ATOM 1998 O O . LEU A 1 252 ? 12.835 -6.650 -10.001 1.00 95.19 252 LEU A O 1
ATOM 2002 N N . ALA A 1 253 ? 14.809 -6.509 -8.962 1.00 91.94 253 ALA A N 1
ATOM 2003 C CA . ALA A 1 253 ? 15.074 -7.951 -8.998 1.00 91.94 253 ALA A CA 1
ATOM 2004 C C . ALA A 1 253 ? 14.085 -8.768 -8.144 1.00 91.94 253 ALA A C 1
ATOM 2006 O O . ALA A 1 253 ? 13.963 -9.979 -8.315 1.00 91.94 253 ALA A O 1
ATOM 2007 N N . ASN A 1 254 ? 13.364 -8.112 -7.229 1.00 91.69 254 ASN A N 1
ATOM 2008 C CA . ASN A 1 254 ? 12.337 -8.751 -6.412 1.00 91.69 254 ASN A CA 1
ATOM 2009 C C . ASN A 1 254 ? 10.946 -8.715 -7.052 1.00 91.69 254 ASN A C 1
ATOM 2011 O O . ASN A 1 254 ? 10.027 -9.316 -6.497 1.00 91.69 254 ASN A O 1
ATOM 2015 N N . VAL A 1 255 ? 10.763 -8.043 -8.195 1.00 94.62 255 VAL A N 1
ATOM 2016 C CA . VAL A 1 255 ? 9.444 -7.870 -8.824 1.00 94.62 255 VAL A CA 1
ATOM 2017 C C . VAL A 1 255 ? 8.711 -9.200 -9.031 1.00 94.62 255 VAL A C 1
ATOM 2019 O O . VAL A 1 255 ? 7.579 -9.281 -8.556 1.00 94.62 255 VAL A O 1
ATOM 2022 N N . PRO A 1 256 ? 9.301 -10.269 -9.607 1.00 92.88 256 PRO A N 1
ATOM 2023 C CA . PRO A 1 256 ? 8.526 -11.482 -9.891 1.00 92.88 256 PRO A CA 1
ATOM 2024 C C . PRO A 1 256 ? 8.104 -12.257 -8.644 1.00 92.88 256 PRO A C 1
ATOM 2026 O O . PRO A 1 256 ? 7.150 -13.033 -8.694 1.00 92.88 256 PRO A O 1
ATOM 2029 N N . ARG A 1 257 ? 8.830 -12.080 -7.531 1.00 92.06 257 ARG A N 1
ATOM 2030 C CA . ARG A 1 257 ? 8.476 -12.674 -6.236 1.00 92.06 257 ARG A CA 1
ATOM 2031 C C . ARG A 1 257 ? 7.488 -11.807 -5.471 1.00 92.06 257 ARG A C 1
ATOM 2033 O O . ARG A 1 257 ? 6.625 -12.340 -4.794 1.00 92.06 257 ARG A O 1
ATOM 2040 N N . ARG A 1 258 ? 7.627 -10.484 -5.556 1.00 94.00 258 ARG A N 1
ATOM 2041 C CA . ARG A 1 258 ? 6.894 -9.539 -4.718 1.00 94.00 258 ARG A CA 1
ATOM 2042 C C . ARG A 1 258 ? 5.610 -9.042 -5.349 1.00 94.00 258 ARG A C 1
ATOM 2044 O O . ARG A 1 258 ? 4.625 -8.950 -4.637 1.00 94.00 258 ARG A O 1
ATOM 2051 N N . LEU A 1 259 ? 5.614 -8.643 -6.617 1.00 95.62 259 LEU A N 1
ATOM 2052 C CA . LEU A 1 259 ? 4.519 -7.882 -7.222 1.00 95.62 259 LEU A CA 1
ATOM 2053 C C . LEU A 1 259 ? 3.645 -8.748 -8.132 1.00 95.62 259 LEU A C 1
ATOM 2055 O O . LEU A 1 259 ? 4.106 -9.707 -8.756 1.00 95.62 259 LEU A O 1
ATOM 2059 N N . ARG A 1 260 ? 2.366 -8.382 -8.221 1.00 95.56 260 ARG A N 1
ATOM 2060 C CA . ARG A 1 260 ? 1.426 -8.927 -9.206 1.00 95.56 260 ARG A CA 1
ATOM 2061 C C . ARG A 1 260 ? 1.595 -8.176 -10.532 1.00 95.56 260 ARG A C 1
ATOM 2063 O O . ARG A 1 260 ? 1.627 -6.946 -10.547 1.00 95.56 260 ARG A O 1
ATOM 2070 N N . ALA A 1 261 ? 1.657 -8.902 -11.650 1.00 94.50 261 ALA A N 1
ATOM 2071 C CA . ALA A 1 261 ? 1.778 -8.296 -12.982 1.00 94.50 261 ALA A CA 1
ATOM 2072 C C . ALA A 1 261 ? 0.603 -7.353 -13.296 1.00 94.50 261 ALA A C 1
ATOM 2074 O O . ALA A 1 261 ? 0.807 -6.259 -13.813 1.00 94.50 261 ALA A O 1
ATOM 2075 N N . GLU A 1 262 ? -0.608 -7.736 -12.881 1.00 94.31 262 GLU A N 1
ATOM 2076 C CA . GLU A 1 262 ? -1.820 -6.918 -13.014 1.00 94.31 262 GLU A CA 1
ATOM 2077 C C . GLU A 1 262 ? -1.702 -5.546 -12.341 1.00 94.31 262 GLU A C 1
ATOM 2079 O O . GLU A 1 262 ? -2.265 -4.578 -12.838 1.00 94.31 262 GLU A O 1
ATOM 2084 N N . TRP A 1 263 ? -0.943 -5.434 -11.246 1.00 96.44 263 TRP A N 1
ATOM 2085 C CA . TRP A 1 263 ? -0.740 -4.163 -10.551 1.00 96.44 263 TRP A CA 1
ATOM 2086 C C . TRP A 1 263 ? 0.342 -3.289 -11.177 1.00 96.44 263 TRP A C 1
ATOM 2088 O O . TRP A 1 263 ? 0.249 -2.062 -11.119 1.00 96.44 263 TRP A O 1
ATOM 2098 N N . LEU A 1 264 ? 1.349 -3.894 -11.815 1.00 96.94 264 LEU A N 1
ATOM 2099 C CA . LEU A 1 264 ? 2.389 -3.138 -12.516 1.00 96.94 264 LEU A CA 1
ATOM 2100 C C . LEU A 1 264 ? 1.796 -2.256 -13.617 1.00 96.94 264 LEU A C 1
ATOM 2102 O O . LEU A 1 264 ? 2.281 -1.150 -13.823 1.00 96.94 264 LEU A O 1
ATOM 2106 N N . ARG A 1 265 ? 0.723 -2.700 -14.278 1.00 96.00 265 ARG A N 1
ATOM 2107 C CA . ARG A 1 265 ? 0.093 -1.964 -15.382 1.00 96.00 265 ARG A CA 1
ATOM 2108 C C . ARG A 1 265 ? -0.478 -0.600 -14.969 1.00 96.00 265 ARG A C 1
ATOM 2110 O O . ARG A 1 265 ? -0.022 0.407 -15.513 1.00 96.00 265 ARG A O 1
ATOM 2117 N N . PRO A 1 266 ? -1.419 -0.504 -14.008 1.00 96.50 266 PRO A N 1
ATOM 2118 C CA . PRO A 1 266 ? -1.911 0.790 -13.549 1.00 96.50 266 PRO A CA 1
ATOM 2119 C C . PRO A 1 266 ? -0.816 1.601 -12.841 1.00 96.50 266 PRO A C 1
ATOM 2121 O O . PRO A 1 266 ? -0.807 2.823 -12.965 1.00 96.50 266 PRO A O 1
ATOM 2124 N N . TRP A 1 267 ? 0.144 0.947 -12.170 1.00 97.81 267 TRP A N 1
ATOM 2125 C CA . TRP A 1 267 ? 1.287 1.634 -11.562 1.00 97.81 267 TRP A CA 1
ATOM 2126 C C . TRP A 1 267 ? 2.187 2.317 -12.590 1.00 97.81 267 TRP A C 1
ATOM 2128 O O . TRP A 1 267 ? 2.531 3.474 -12.402 1.00 97.81 267 TRP A O 1
ATOM 2138 N N . LEU A 1 268 ? 2.544 1.645 -13.686 1.00 97.56 268 LEU A N 1
ATOM 2139 C CA . LEU A 1 268 ? 3.363 2.225 -14.754 1.00 97.56 268 LEU A CA 1
ATOM 2140 C C . LEU A 1 268 ? 2.600 3.274 -15.573 1.00 97.56 268 LEU A C 1
ATOM 2142 O O . LEU A 1 268 ? 3.226 4.185 -16.109 1.00 97.56 268 LEU A O 1
ATOM 2146 N N . SER A 1 269 ? 1.271 3.165 -15.661 1.00 96.75 269 SER A N 1
ATOM 2147 C CA . SER A 1 269 ? 0.439 4.151 -16.360 1.00 96.75 269 SER A CA 1
ATOM 2148 C C . SER A 1 269 ? 0.398 5.492 -15.629 1.00 96.75 269 SER A C 1
ATOM 2150 O O . SER A 1 269 ? 0.583 6.530 -16.260 1.00 96.75 269 SER A O 1
ATOM 2152 N N . ASP A 1 270 ? 0.162 5.482 -14.313 1.00 96.38 270 ASP A N 1
ATOM 2153 C CA . ASP A 1 270 ? 0.097 6.704 -13.508 1.00 96.38 270 ASP A CA 1
ATOM 2154 C C . ASP A 1 270 ? 0.438 6.421 -12.030 1.00 96.38 270 ASP A C 1
ATOM 2156 O O . ASP A 1 270 ? -0.457 6.205 -11.198 1.00 96.38 270 ASP A O 1
ATOM 2160 N N . PRO A 1 271 ? 1.737 6.425 -11.669 1.00 96.25 271 PRO A N 1
ATOM 2161 C CA . PRO A 1 271 ? 2.165 6.172 -10.297 1.00 96.25 271 PRO A CA 1
ATOM 2162 C C . PRO A 1 271 ? 1.573 7.177 -9.299 1.00 96.25 271 PRO A C 1
ATOM 2164 O O . PRO A 1 271 ? 1.280 6.813 -8.159 1.00 96.25 271 PRO A O 1
ATOM 2167 N N . GLY A 1 272 ? 1.388 8.434 -9.721 1.00 95.88 272 GLY A N 1
ATOM 2168 C CA . GLY A 1 272 ? 0.899 9.531 -8.885 1.00 95.88 272 GLY A CA 1
ATOM 2169 C C . GLY A 1 272 ? -0.552 9.352 -8.447 1.00 95.88 272 GLY A C 1
ATOM 2170 O O . GLY A 1 272 ? -0.889 9.705 -7.317 1.00 95.88 272 GLY A O 1
ATOM 2171 N N . LYS A 1 273 ? -1.392 8.730 -9.286 1.00 95.81 273 LYS A N 1
ATOM 2172 C CA . LYS A 1 273 ? -2.762 8.350 -8.902 1.00 95.81 273 LYS A CA 1
ATOM 2173 C C . LYS A 1 273 ? -2.802 7.268 -7.830 1.00 95.81 273 LYS A C 1
ATOM 2175 O O . LYS A 1 273 ? -3.656 7.315 -6.950 1.00 95.81 273 LYS A O 1
ATOM 2180 N N . ILE A 1 274 ? -1.887 6.301 -7.880 1.00 96.06 274 ILE A N 1
ATOM 2181 C CA . ILE A 1 274 ? -1.833 5.212 -6.893 1.00 96.06 274 ILE A CA 1
ATOM 2182 C C . ILE A 1 274 ? -1.153 5.668 -5.602 1.00 96.06 274 ILE A C 1
ATOM 2184 O O . ILE A 1 274 ? -1.614 5.344 -4.508 1.00 96.06 274 ILE A O 1
ATOM 2188 N N . GLN A 1 275 ? -0.062 6.420 -5.713 1.00 94.56 275 GLN A N 1
ATOM 2189 C CA . GLN A 1 275 ? 0.691 6.961 -4.590 1.00 94.56 275 GLN A CA 1
ATOM 2190 C C . GLN A 1 275 ? 0.918 8.461 -4.806 1.00 94.56 275 GLN A C 1
ATOM 2192 O O . GLN A 1 275 ? 1.948 8.853 -5.362 1.00 94.56 275 GLN A O 1
ATOM 2197 N N . PRO A 1 276 ? 0.015 9.316 -4.299 1.00 92.62 276 PRO A N 1
ATOM 2198 C CA . PRO A 1 276 ? 0.238 10.753 -4.296 1.00 92.62 276 PRO A CA 1
ATOM 2199 C C . PRO A 1 276 ? 1.569 11.097 -3.618 1.00 92.62 276 PRO A C 1
ATOM 2201 O O . PRO A 1 276 ? 1.911 10.525 -2.575 1.00 92.62 276 PRO A O 1
ATOM 2204 N N . GLY A 1 277 ? 2.337 11.993 -4.243 1.00 90.56 277 GLY A N 1
ATOM 2205 C CA . GLY A 1 277 ? 3.673 12.395 -3.791 1.00 90.56 277 GLY A CA 1
ATOM 2206 C C . GLY A 1 277 ? 4.805 11.408 -4.108 1.00 90.56 277 GLY A C 1
ATOM 2207 O O . GLY A 1 277 ? 5.922 11.606 -3.636 1.00 90.56 277 GLY A O 1
ATOM 2208 N N . THR A 1 278 ? 4.556 10.347 -4.886 1.00 93.06 278 THR A N 1
ATOM 2209 C CA . THR A 1 278 ? 5.636 9.483 -5.392 1.00 93.06 278 THR A CA 1
ATOM 2210 C C . THR A 1 278 ? 6.589 10.245 -6.315 1.00 93.06 278 THR A C 1
ATOM 2212 O O . THR A 1 278 ? 6.178 11.126 -7.067 1.00 93.06 278 THR A O 1
ATOM 2215 N N . ARG A 1 279 ? 7.874 9.871 -6.287 1.00 92.38 279 ARG A N 1
ATOM 2216 C CA . ARG A 1 279 ? 8.905 10.378 -7.209 1.00 92.38 279 ARG A CA 1
ATOM 2217 C C . ARG A 1 279 ? 8.972 9.599 -8.521 1.00 92.38 279 ARG A C 1
ATOM 2219 O O . ARG A 1 279 ? 9.711 9.993 -9.416 1.00 92.38 279 ARG A O 1
ATOM 2226 N N . MET A 1 280 ? 8.229 8.497 -8.639 1.00 94.75 280 MET A N 1
ATOM 2227 C CA . MET A 1 280 ? 8.186 7.732 -9.880 1.00 94.75 280 MET A CA 1
ATOM 2228 C C . MET A 1 280 ? 7.401 8.508 -10.952 1.00 94.75 280 MET A C 1
ATOM 2230 O O . MET A 1 280 ? 6.229 8.810 -10.724 1.00 94.75 280 MET A O 1
ATOM 2234 N N . PRO A 1 281 ? 8.019 8.833 -12.100 1.00 94.75 281 PRO A N 1
ATOM 2235 C CA . PRO A 1 281 ? 7.373 9.605 -13.156 1.00 94.75 281 PRO A CA 1
ATOM 2236 C C . PRO A 1 281 ? 6.348 8.780 -13.947 1.00 94.75 281 PRO A C 1
ATOM 2238 O O . PRO A 1 281 ? 6.463 7.558 -14.067 1.00 94.75 281 PRO A O 1
ATOM 2241 N N . ALA A 1 282 ? 5.374 9.469 -14.545 1.00 94.81 282 ALA A N 1
ATOM 2242 C CA . ALA A 1 282 ? 4.469 8.900 -15.541 1.00 94.81 282 ALA A CA 1
ATOM 2243 C C . ALA A 1 282 ? 5.161 8.885 -16.916 1.00 94.81 282 ALA A C 1
ATOM 2245 O O . ALA A 1 282 ? 5.014 9.805 -17.713 1.00 94.81 282 ALA A O 1
ATOM 2246 N N . ASN A 1 283 ? 5.965 7.850 -17.165 1.00 94.81 283 ASN A N 1
ATOM 2247 C CA . ASN A 1 283 ? 6.781 7.740 -18.381 1.00 94.81 283 ASN A CA 1
ATOM 2248 C C . ASN A 1 283 ? 5.977 7.393 -19.642 1.00 94.81 283 ASN A C 1
ATOM 2250 O O . ASN A 1 283 ? 6.439 7.632 -20.749 1.00 94.81 283 ASN A O 1
ATOM 2254 N N . PHE A 1 284 ? 4.794 6.802 -19.494 1.00 96.00 284 PHE A N 1
ATOM 2255 C CA . PHE A 1 284 ? 4.009 6.295 -20.618 1.00 96.00 284 PHE A CA 1
ATOM 2256 C C . PHE A 1 284 ? 2.776 7.184 -20.810 1.00 96.00 284 PHE A C 1
ATOM 2258 O O . PHE A 1 284 ? 1.773 6.957 -20.127 1.00 96.00 284 PHE A O 1
ATOM 2265 N N . PRO A 1 285 ? 2.818 8.207 -21.682 1.00 94.94 285 PRO A N 1
ATOM 2266 C CA . PRO A 1 285 ? 1.654 9.044 -21.951 1.00 94.94 285 PRO A CA 1
ATOM 2267 C C . PRO A 1 285 ? 0.562 8.251 -22.676 1.00 94.94 285 PRO A C 1
ATOM 2269 O O . PRO A 1 285 ? 0.828 7.236 -23.318 1.00 94.94 285 PRO A O 1
ATOM 2272 N N . LYS A 1 286 ? -0.691 8.707 -22.550 1.00 93.62 286 LYS A N 1
ATOM 2273 C CA . LYS A 1 286 ? -1.832 8.101 -23.258 1.00 93.62 286 LYS A CA 1
ATOM 2274 C C . LYS A 1 286 ? -1.823 8.434 -24.745 1.00 93.62 286 LYS A C 1
ATOM 2276 O O . LYS A 1 286 ? -2.227 7.601 -25.550 1.00 93.62 286 LYS A O 1
ATOM 2281 N N . ASP A 1 287 ? -1.410 9.652 -25.080 1.00 93.56 287 ASP A N 1
ATOM 2282 C CA . ASP A 1 287 ? -1.253 10.077 -26.461 1.00 93.56 287 ASP A CA 1
ATOM 2283 C C . ASP A 1 287 ? 0.104 9.596 -26.988 1.00 93.56 287 ASP A C 1
ATOM 2285 O O . ASP A 1 287 ? 1.158 9.916 -26.434 1.00 93.56 287 ASP A O 1
ATOM 2289 N N . ALA A 1 288 ? 0.076 8.820 -28.071 1.00 90.81 288 ALA A N 1
ATOM 2290 C CA . ALA A 1 288 ? 1.281 8.337 -28.731 1.00 90.81 288 ALA A CA 1
ATOM 2291 C C . ALA A 1 288 ? 2.126 9.487 -29.310 1.00 90.81 288 ALA A C 1
ATOM 2293 O O . ALA A 1 288 ? 3.340 9.337 -29.427 1.00 90.81 288 ALA A O 1
ATOM 2294 N N . ALA A 1 289 ? 1.517 10.636 -29.631 1.00 91.31 289 ALA A N 1
ATOM 2295 C CA . ALA A 1 289 ? 2.234 11.819 -30.106 1.00 91.31 289 ALA A CA 1
ATOM 2296 C C . ALA A 1 289 ? 3.104 12.469 -29.015 1.00 91.31 289 ALA A C 1
ATOM 2298 O O . ALA A 1 289 ? 4.109 13.104 -29.325 1.00 91.31 289 ALA A O 1
ATOM 2299 N N . GLU A 1 290 ? 2.743 12.285 -27.743 1.00 93.31 290 GLU A N 1
ATOM 2300 C CA . GLU A 1 290 ? 3.510 12.760 -26.586 1.00 93.31 290 GLU A CA 1
ATOM 2301 C C . GLU A 1 290 ? 4.569 11.741 -26.131 1.00 93.31 290 GLU A C 1
ATOM 2303 O O . GLU A 1 290 ? 5.374 12.020 -25.240 1.00 93.31 290 GLU A O 1
ATOM 2308 N N . ASN A 1 291 ? 4.572 10.539 -26.717 1.00 94.12 291 ASN A N 1
ATOM 2309 C CA . ASN A 1 291 ? 5.486 9.471 -26.342 1.00 94.12 291 ASN A CA 1
ATOM 2310 C C . ASN A 1 291 ? 6.910 9.795 -26.810 1.00 94.12 291 ASN A C 1
ATOM 2312 O O . ASN A 1 291 ? 7.133 10.110 -27.975 1.00 94.12 291 ASN A O 1
ATOM 2316 N N . ALA A 1 292 ? 7.890 9.674 -25.913 1.00 95.19 292 ALA A N 1
ATOM 2317 C CA . ALA A 1 292 ? 9.295 9.906 -26.248 1.00 95.19 292 ALA A CA 1
ATOM 2318 C C . ALA A 1 292 ? 9.902 8.803 -27.140 1.00 95.19 292 ALA A C 1
ATOM 2320 O O . ALA A 1 292 ? 10.948 9.027 -27.748 1.00 95.19 292 ALA A O 1
ATOM 2321 N N . TYR A 1 293 ? 9.267 7.625 -27.207 1.00 96.38 293 TYR A N 1
ATOM 2322 C CA . TYR A 1 293 ? 9.738 6.447 -27.946 1.00 96.38 293 TYR A CA 1
ATOM 2323 C C . TYR A 1 293 ? 8.624 5.817 -28.808 1.00 96.38 293 TYR A C 1
ATOM 2325 O O . TYR A 1 293 ? 8.281 4.642 -28.616 1.00 96.38 293 TYR A O 1
ATOM 2333 N N . PRO A 1 294 ? 8.018 6.567 -29.750 1.00 95.56 294 PRO A N 1
ATOM 2334 C CA . PRO A 1 294 ? 6.914 6.075 -30.573 1.00 95.56 294 PRO A CA 1
ATOM 2335 C C . PRO A 1 294 ? 7.339 4.946 -31.526 1.00 95.56 294 PRO A C 1
ATOM 2337 O O . PRO A 1 294 ? 6.515 4.149 -31.966 1.00 95.56 294 PRO A O 1
ATOM 2340 N N . GLU A 1 295 ? 8.632 4.815 -31.822 1.00 95.62 295 GLU A N 1
ATOM 2341 C CA . GLU A 1 295 ? 9.179 3.726 -32.627 1.00 95.62 295 GLU A CA 1
ATOM 2342 C C . GLU A 1 295 ? 9.080 2.355 -31.939 1.00 95.62 295 GLU A C 1
ATOM 2344 O O . GLU A 1 295 ? 9.088 1.324 -32.613 1.00 95.62 295 GLU A O 1
ATOM 2349 N N . VAL A 1 296 ? 8.952 2.316 -30.607 1.00 96.81 296 VAL A N 1
ATOM 2350 C CA . VAL A 1 296 ? 8.775 1.068 -29.860 1.00 96.81 296 VAL A CA 1
ATOM 2351 C C . VAL A 1 296 ? 7.285 0.781 -29.715 1.00 96.81 296 VAL A C 1
ATOM 2353 O O . VAL A 1 296 ? 6.571 1.487 -29.006 1.00 96.81 296 VAL A O 1
ATOM 2356 N N . LEU A 1 297 ? 6.809 -0.277 -30.379 1.00 97.00 297 LEU A N 1
ATOM 2357 C CA . LEU A 1 297 ? 5.403 -0.718 -30.346 1.00 97.00 297 LEU A CA 1
ATOM 2358 C C . LEU A 1 297 ? 4.396 0.363 -30.793 1.00 97.00 297 LEU A C 1
ATOM 2360 O O . LEU A 1 297 ? 3.230 0.316 -30.407 1.00 97.00 297 LEU A O 1
ATOM 2364 N N . GLY A 1 298 ? 4.835 1.318 -31.619 1.00 94.94 298 GLY A N 1
ATOM 2365 C CA . GLY A 1 298 ? 3.988 2.392 -32.145 1.00 94.94 298 GLY A CA 1
ATOM 2366 C C . GLY A 1 298 ? 3.628 3.471 -31.121 1.00 94.94 298 GLY A C 1
ATOM 2367 O O . GLY A 1 298 ? 2.665 4.197 -31.337 1.00 94.94 298 GLY A O 1
ATOM 2368 N N . GLY A 1 299 ? 4.335 3.542 -29.987 1.00 95.38 299 GLY A N 1
ATOM 2369 C CA . GLY A 1 299 ? 4.022 4.487 -28.911 1.00 95.38 299 GLY A CA 1
ATOM 2370 C C . GLY A 1 299 ? 2.762 4.134 -28.121 1.00 95.38 299 GLY A C 1
ATOM 2371 O O . GLY A 1 299 ? 2.354 4.914 -27.261 1.00 95.38 299 GLY A O 1
ATOM 2372 N N . ASP A 1 300 ? 2.156 2.972 -28.386 1.00 97.19 300 ASP A N 1
ATOM 2373 C CA . ASP A 1 300 ? 0.949 2.524 -27.700 1.00 97.19 300 ASP A CA 1
ATOM 2374 C C . ASP A 1 300 ? 1.232 2.286 -26.212 1.00 97.19 300 ASP A C 1
ATOM 2376 O O . ASP A 1 300 ? 2.032 1.420 -25.837 1.00 97.19 300 ASP A O 1
ATOM 2380 N N . GLN A 1 301 ? 0.553 3.061 -25.364 1.00 96.88 301 GLN A N 1
ATOM 2381 C CA . GLN A 1 301 ? 0.758 3.050 -23.920 1.00 96.88 301 GLN A CA 1
ATOM 2382 C C . GLN A 1 301 ? 0.594 1.644 -23.331 1.00 96.88 301 GLN A C 1
ATOM 2384 O O . GLN A 1 301 ? 1.445 1.183 -22.570 1.00 96.88 301 GLN A O 1
ATOM 2389 N N . ALA A 1 302 ? -0.494 0.953 -23.678 1.00 97.12 302 ALA A N 1
ATOM 2390 C CA . ALA A 1 302 ? -0.836 -0.334 -23.087 1.00 97.12 302 ALA A CA 1
ATOM 2391 C C . ALA A 1 302 ? 0.183 -1.411 -23.476 1.00 97.12 302 ALA A C 1
ATOM 2393 O O . ALA A 1 302 ? 0.627 -2.182 -22.624 1.00 97.12 302 ALA A O 1
ATOM 2394 N N . ARG A 1 303 ? 0.614 -1.429 -24.740 1.00 97.44 303 ARG A N 1
ATOM 2395 C CA . ARG A 1 303 ? 1.620 -2.367 -25.243 1.00 97.44 303 ARG A CA 1
ATOM 2396 C C . ARG A 1 303 ? 3.001 -2.085 -24.666 1.00 97.44 303 ARG A C 1
ATOM 2398 O O . ARG A 1 303 ? 3.688 -3.028 -24.286 1.00 97.44 303 ARG A O 1
ATOM 2405 N N . GLN A 1 304 ? 3.413 -0.823 -24.553 1.00 98.00 304 GLN A N 1
ATOM 2406 C CA . GLN A 1 304 ? 4.694 -0.477 -23.928 1.00 98.00 304 GLN A CA 1
ATOM 2407 C C . GLN A 1 304 ? 4.721 -0.833 -22.436 1.00 98.00 304 GLN A C 1
ATOM 2409 O O . GLN A 1 304 ? 5.699 -1.412 -21.957 1.00 98.00 304 GLN A O 1
ATOM 2414 N N . ILE A 1 305 ? 3.633 -0.557 -21.711 1.00 97.94 305 ILE A N 1
ATOM 2415 C CA . ILE A 1 305 ? 3.479 -0.952 -20.306 1.00 97.94 305 ILE A CA 1
ATOM 2416 C C . ILE A 1 305 ? 3.501 -2.474 -20.159 1.00 97.94 305 ILE A C 1
ATOM 2418 O O . ILE A 1 305 ? 4.171 -2.983 -19.259 1.00 97.94 305 ILE A O 1
ATOM 2422 N N . GLU A 1 306 ? 2.811 -3.213 -21.030 1.00 97.69 306 GLU A N 1
ATOM 2423 C CA . GLU A 1 306 ? 2.832 -4.678 -21.013 1.00 97.69 306 GLU A CA 1
ATOM 2424 C C . GLU A 1 306 ? 4.240 -5.218 -21.286 1.00 97.69 306 GLU A C 1
ATOM 2426 O O . GLU A 1 306 ? 4.704 -6.104 -20.574 1.00 97.69 306 GLU A O 1
ATOM 2431 N N . ALA A 1 307 ? 4.961 -4.644 -22.250 1.00 98.06 307 ALA A N 1
ATOM 2432 C CA . ALA A 1 307 ? 6.328 -5.038 -22.571 1.00 98.06 307 ALA A CA 1
ATOM 2433 C C . ALA A 1 307 ? 7.262 -4.865 -21.365 1.00 98.06 307 ALA A C 1
ATOM 2435 O O . ALA A 1 307 ? 7.971 -5.796 -20.973 1.00 98.06 307 ALA A O 1
ATOM 2436 N N . VAL A 1 308 ? 7.219 -3.694 -20.719 1.00 97.81 308 VAL A N 1
ATOM 2437 C CA . VAL A 1 308 ? 7.993 -3.432 -19.497 1.00 97.81 308 VAL A CA 1
ATOM 2438 C C . VAL A 1 308 ? 7.547 -4.345 -18.360 1.00 97.81 308 VAL A C 1
ATOM 2440 O O . VAL A 1 308 ? 8.398 -4.889 -17.663 1.00 97.81 308 VAL A O 1
ATOM 2443 N N . THR A 1 309 ? 6.246 -4.585 -18.200 1.00 97.25 309 THR A N 1
ATOM 2444 C CA . THR A 1 309 ? 5.709 -5.520 -17.200 1.00 97.25 309 THR A CA 1
ATOM 2445 C C . THR A 1 309 ? 6.289 -6.918 -17.391 1.00 97.25 309 THR A C 1
ATOM 2447 O O . THR A 1 309 ? 6.823 -7.484 -16.439 1.00 97.25 309 THR A O 1
ATOM 2450 N N . GLN A 1 310 ? 6.268 -7.463 -18.610 1.00 96.75 310 GLN A N 1
ATOM 2451 C CA . GLN A 1 310 ? 6.845 -8.778 -18.885 1.00 96.75 310 GLN A CA 1
ATOM 2452 C C . GLN A 1 310 ? 8.347 -8.810 -18.620 1.00 96.75 310 GLN A C 1
ATOM 2454 O O . GLN A 1 310 ? 8.816 -9.731 -17.957 1.00 96.75 310 GLN A O 1
ATOM 2459 N N . TYR A 1 311 ? 9.096 -7.790 -19.052 1.00 96.50 311 TYR A N 1
ATOM 2460 C CA . TYR A 1 311 ? 10.525 -7.707 -18.757 1.00 96.50 311 TYR A CA 1
ATOM 2461 C C . TYR A 1 311 ? 10.804 -7.672 -17.246 1.00 96.50 311 TYR A C 1
ATOM 2463 O O . TYR A 1 311 ? 11.623 -8.452 -16.760 1.00 96.50 311 TYR A O 1
ATOM 2471 N N . LEU A 1 312 ? 10.084 -6.849 -16.477 1.00 95.50 312 LEU A N 1
ATOM 2472 C CA . LEU A 1 312 ? 10.208 -6.798 -15.017 1.00 95.50 312 LEU A CA 1
ATOM 2473 C C . LEU A 1 312 ? 9.890 -8.152 -14.362 1.00 95.50 312 LEU A C 1
ATOM 2475 O O . LEU A 1 312 ? 10.558 -8.541 -13.406 1.00 95.50 312 LEU A O 1
ATOM 2479 N N . MET A 1 313 ? 8.926 -8.901 -14.906 1.00 94.00 313 MET A N 1
ATOM 2480 C CA . MET A 1 313 ? 8.577 -10.252 -14.450 1.00 94.00 313 MET A CA 1
ATOM 2481 C C . MET A 1 313 ? 9.654 -11.311 -14.767 1.00 94.00 313 MET A C 1
ATOM 2483 O O . MET A 1 313 ? 9.571 -12.426 -14.248 1.00 94.00 313 MET A O 1
ATOM 2487 N N . THR A 1 314 ? 10.686 -10.974 -15.550 1.00 92.62 314 THR A N 1
ATOM 2488 C CA . THR A 1 314 ? 11.864 -11.835 -15.778 1.00 92.62 314 THR A CA 1
ATOM 2489 C C . THR A 1 314 ? 13.047 -11.534 -14.854 1.00 92.62 314 THR A C 1
ATOM 2491 O O . THR A 1 314 ? 13.989 -12.326 -14.794 1.00 92.62 314 THR A O 1
ATOM 2494 N N . LEU A 1 315 ? 13.031 -10.410 -14.128 1.00 90.38 315 LEU A N 1
ATOM 2495 C CA . LEU A 1 315 ? 14.167 -9.986 -13.306 1.00 90.38 315 LEU A CA 1
ATOM 2496 C C . LEU A 1 315 ? 14.331 -10.880 -12.071 1.00 90.38 315 LEU A C 1
ATOM 2498 O O . LEU A 1 315 ? 13.407 -11.036 -11.288 1.00 90.38 315 LEU A O 1
ATOM 2502 N N . GLY A 1 316 ? 15.520 -11.437 -11.850 1.00 78.62 316 GLY A N 1
ATOM 2503 C CA . GLY A 1 316 ? 15.799 -12.293 -10.693 1.00 78.62 316 GLY A CA 1
ATOM 2504 C C . GLY A 1 316 ? 16.992 -11.815 -9.866 1.00 78.62 316 GLY A C 1
ATOM 2505 O O . GLY A 1 316 ? 17.831 -11.067 -10.379 1.00 78.62 316 GLY A O 1
ATOM 2506 N N . PRO A 1 317 ? 17.128 -12.273 -8.606 1.00 62.72 317 PRO A N 1
ATOM 2507 C CA . PRO A 1 317 ? 18.345 -12.069 -7.826 1.00 62.72 317 PRO A CA 1
ATOM 2508 C C . PRO A 1 317 ? 19.549 -12.624 -8.605 1.00 62.72 317 PRO A C 1
ATOM 2510 O O . PRO A 1 317 ? 19.628 -13.824 -8.851 1.00 62.72 317 PRO A O 1
ATOM 2513 N N . GLY A 1 318 ? 20.454 -11.746 -9.049 1.00 48.94 318 GLY A N 1
ATOM 2514 C CA . GLY A 1 318 ? 21.638 -12.115 -9.840 1.00 48.94 318 GLY A CA 1
ATOM 2515 C C . GLY A 1 318 ? 21.498 -11.998 -11.365 1.00 48.94 318 GLY A C 1
ATOM 2516 O O . GLY A 1 318 ? 22.504 -12.094 -12.065 1.00 48.94 318 GLY A O 1
ATOM 2517 N N . ALA A 1 319 ? 20.306 -11.713 -11.901 1.00 47.50 319 ALA A N 1
ATOM 2518 C CA . ALA A 1 319 ? 20.170 -11.307 -13.297 1.00 47.50 319 ALA A CA 1
ATOM 2519 C C . ALA A 1 319 ? 20.661 -9.859 -13.426 1.00 47.50 319 ALA A C 1
ATOM 2521 O O . ALA A 1 319 ? 20.009 -8.924 -12.960 1.00 47.50 319 ALA A O 1
ATOM 2522 N N . ALA A 1 320 ? 21.840 -9.652 -14.012 1.00 41.94 320 ALA A N 1
ATOM 2523 C CA . ALA A 1 320 ? 22.301 -8.305 -14.316 1.00 41.94 320 ALA A CA 1
ATOM 2524 C C . ALA A 1 320 ? 21.252 -7.612 -15.203 1.00 41.94 320 ALA A C 1
ATOM 2526 O O . ALA A 1 320 ? 20.868 -8.173 -16.232 1.00 41.94 320 ALA A O 1
ATOM 2527 N N . ALA A 1 321 ? 20.821 -6.393 -14.844 1.00 47.19 321 ALA A N 1
ATOM 2528 C CA . ALA A 1 321 ? 20.216 -5.485 -15.817 1.00 47.19 321 ALA A CA 1
ATOM 2529 C C . ALA A 1 321 ? 21.273 -5.248 -16.890 1.00 47.19 321 ALA A C 1
ATOM 2531 O O . ALA A 1 321 ? 22.201 -4.457 -16.739 1.00 47.19 321 ALA A O 1
ATOM 2532 N N . SER A 1 322 ? 21.198 -6.065 -17.925 1.00 39.78 322 SER A N 1
ATOM 2533 C CA . SER A 1 322 ? 22.158 -6.078 -19.000 1.00 39.78 322 SER A CA 1
ATOM 2534 C C . SER A 1 322 ? 21.916 -4.774 -19.769 1.00 39.78 322 SER A C 1
ATOM 2536 O O . SER A 1 322 ? 20.778 -4.565 -20.211 1.00 39.78 322 SER A O 1
ATOM 2538 N N . PRO A 1 323 ? 22.907 -3.859 -19.847 1.00 35.75 323 PRO A N 1
ATOM 2539 C CA . PRO A 1 323 ? 22.690 -2.518 -20.373 1.00 35.75 323 PRO A CA 1
ATOM 2540 C C . PRO A 1 323 ? 22.048 -2.603 -21.758 1.00 35.75 323 PRO A C 1
ATOM 2542 O O . PRO A 1 323 ? 22.303 -3.546 -22.518 1.00 35.75 323 PRO A O 1
ATOM 2545 N N . ALA A 1 324 ? 21.152 -1.661 -22.050 1.00 39.72 324 ALA A N 1
ATOM 2546 C CA . ALA A 1 324 ? 20.599 -1.536 -23.388 1.00 39.72 324 ALA A CA 1
ATOM 2547 C C . ALA A 1 324 ? 21.758 -1.376 -24.390 1.00 39.72 324 ALA A C 1
ATOM 2549 O O . ALA A 1 324 ? 22.763 -0.737 -24.053 1.00 39.72 324 ALA A O 1
ATOM 2550 N N . PRO A 1 325 ? 21.661 -1.964 -25.596 1.00 32.56 325 PRO A N 1
ATOM 2551 C CA . PRO A 1 325 ? 22.622 -1.661 -26.644 1.00 32.56 325 PRO A CA 1
ATOM 2552 C C . PRO A 1 325 ? 22.634 -0.141 -26.877 1.00 32.56 325 PRO A C 1
ATOM 2554 O O . PRO A 1 325 ? 21.578 0.492 -26.785 1.00 32.56 325 PRO A O 1
ATOM 2557 N N . PRO A 1 326 ? 23.803 0.471 -27.144 1.00 33.16 326 PRO A N 1
ATOM 2558 C CA . PRO A 1 326 ? 23.858 1.895 -27.437 1.00 33.16 326 PRO A CA 1
ATOM 2559 C C . PRO A 1 326 ? 22.920 2.196 -28.607 1.00 33.16 326 PRO A C 1
ATOM 2561 O O . PRO A 1 326 ? 22.872 1.430 -29.576 1.00 33.16 326 PRO A O 1
ATOM 2564 N N . ALA A 1 327 ? 22.172 3.298 -28.499 1.00 38.62 327 ALA A N 1
ATOM 2565 C CA . ALA A 1 327 ? 21.354 3.808 -29.588 1.00 38.62 327 ALA A CA 1
ATOM 2566 C C . ALA A 1 327 ? 22.205 3.801 -30.863 1.00 38.62 327 ALA A C 1
ATOM 2568 O O . ALA A 1 327 ? 23.294 4.381 -30.881 1.00 38.62 327 ALA A O 1
ATOM 2569 N N . ARG A 1 328 ? 21.757 3.082 -31.901 1.00 32.97 328 ARG A N 1
ATOM 2570 C CA . ARG A 1 328 ? 22.444 3.087 -33.194 1.00 32.97 328 ARG A CA 1
ATOM 2571 C C . ARG A 1 328 ? 22.534 4.541 -33.639 1.00 32.97 328 ARG A C 1
ATOM 2573 O O . ARG A 1 328 ? 21.513 5.151 -33.943 1.00 32.97 328 ARG A O 1
ATOM 2580 N N . ALA A 1 329 ? 23.752 5.078 -33.660 1.00 33.31 329 ALA A N 1
ATOM 2581 C CA . ALA A 1 329 ? 24.031 6.326 -34.337 1.00 33.31 329 ALA A CA 1
ATOM 2582 C C . ALA A 1 329 ? 23.518 6.171 -35.769 1.00 33.31 329 ALA A C 1
ATOM 2584 O O . ALA A 1 329 ? 23.919 5.252 -36.485 1.00 33.31 329 ALA A O 1
ATOM 2585 N N . THR A 1 330 ? 22.589 7.035 -36.161 1.00 35.91 330 THR A N 1
ATOM 2586 C CA . THR A 1 330 ? 22.213 7.220 -37.556 1.00 35.91 330 THR A CA 1
ATOM 2587 C C . THR A 1 330 ? 23.482 7.573 -38.318 1.00 35.91 330 THR A C 1
ATOM 2589 O O . THR A 1 330 ? 23.967 8.702 -38.249 1.00 35.91 330 THR A O 1
ATOM 2592 N N . THR A 1 331 ? 24.063 6.594 -39.007 1.00 32.62 331 THR A N 1
ATOM 2593 C CA . THR A 1 331 ? 25.099 6.839 -40.001 1.00 32.62 331 THR A CA 1
ATOM 2594 C C . THR A 1 331 ? 24.458 7.657 -41.111 1.00 32.62 331 THR A C 1
ATOM 2596 O O . THR A 1 331 ? 23.690 7.131 -41.918 1.00 32.62 331 THR A O 1
ATOM 2599 N N . ALA A 1 332 ? 24.740 8.961 -41.106 1.00 36.09 332 ALA A N 1
ATOM 2600 C CA . ALA A 1 332 ? 24.539 9.827 -42.252 1.00 36.09 332 ALA A CA 1
ATOM 2601 C C . ALA A 1 332 ? 25.182 9.159 -43.475 1.00 36.09 332 ALA A C 1
ATOM 2603 O O . ALA A 1 332 ? 26.313 8.672 -43.406 1.00 36.09 332 ALA A O 1
ATOM 2604 N N . GLY A 1 333 ? 24.419 9.085 -44.564 1.00 34.78 333 GLY A N 1
ATOM 2605 C CA . GLY A 1 333 ? 24.835 8.443 -45.800 1.00 34.78 333 GLY A CA 1
ATOM 2606 C C . GLY A 1 333 ? 26.159 9.004 -46.306 1.00 34.78 333 GLY A C 1
ATOM 2607 O O . GLY A 1 333 ? 26.286 10.198 -46.572 1.00 34.78 333 GLY A O 1
ATOM 2608 N N . GLN A 1 334 ? 27.138 8.120 -46.481 1.00 34.78 334 GLN A N 1
ATOM 2609 C CA . GLN A 1 334 ? 28.245 8.374 -47.388 1.00 34.78 334 GLN A CA 1
ATOM 2610 C C . GLN A 1 334 ? 27.694 8.294 -48.811 1.00 34.78 334 GLN A C 1
ATOM 2612 O O . GLN A 1 334 ? 27.439 7.213 -49.341 1.00 34.78 334 GLN A O 1
ATOM 2617 N N . ALA A 1 335 ? 27.481 9.459 -49.419 1.00 37.22 335 ALA A N 1
ATOM 2618 C CA . ALA A 1 335 ? 27.323 9.575 -50.855 1.00 37.22 335 ALA A CA 1
ATOM 2619 C C . ALA A 1 335 ? 28.665 9.225 -51.512 1.00 37.22 335 ALA A C 1
ATOM 2621 O O . ALA A 1 335 ? 29.633 9.983 -51.446 1.00 37.22 335 ALA A O 1
ATOM 2622 N N . ALA A 1 33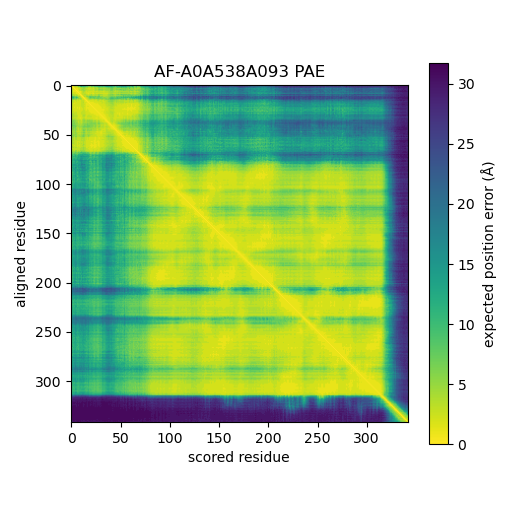6 ? 28.715 8.051 -52.132 1.00 38.50 336 ALA A N 1
ATOM 2623 C CA . ALA A 1 336 ? 29.760 7.691 -53.069 1.00 38.50 336 ALA A CA 1
ATOM 2624 C C . ALA A 1 336 ? 29.686 8.636 -54.280 1.00 38.50 336 ALA A C 1
ATOM 2626 O O . ALA A 1 336 ? 28.705 8.632 -55.019 1.00 38.50 336 ALA A O 1
ATOM 2627 N N . SER A 1 337 ? 30.734 9.429 -54.492 1.00 39.72 337 SER A N 1
ATOM 2628 C CA . SER A 1 337 ? 31.025 10.046 -55.787 1.00 39.72 337 SER A CA 1
ATOM 2629 C C . SER A 1 337 ? 32.337 9.458 -56.296 1.00 39.72 337 SER A C 1
ATOM 2631 O O . SER A 1 337 ? 33.430 9.926 -55.999 1.00 39.72 337 SER A O 1
ATOM 2633 N N . GLY A 1 338 ? 32.211 8.349 -57.024 1.00 37.03 338 GLY A N 1
ATOM 2634 C CA . GLY A 1 338 ? 33.267 7.846 -57.890 1.00 37.03 338 GLY A CA 1
ATOM 2635 C C . GLY A 1 338 ? 33.190 8.564 -59.233 1.00 37.03 338 GLY A C 1
ATOM 2636 O O . GLY A 1 338 ? 32.183 8.465 -59.929 1.00 37.03 338 GLY A O 1
ATOM 2637 N N . GLY A 1 339 ? 34.254 9.273 -59.594 1.00 32.94 339 GLY A N 1
ATOM 2638 C CA . GLY A 1 339 ? 34.468 9.829 -60.927 1.00 32.94 339 GLY A CA 1
ATOM 2639 C C . GLY A 1 339 ? 35.968 9.817 -61.240 1.00 32.94 339 GLY A C 1
ATOM 2640 O O . GLY A 1 339 ? 36.732 10.343 -60.431 1.00 32.94 339 GLY A O 1
ATOM 2641 N N . PRO A 1 340 ? 36.423 9.199 -62.347 1.00 51.88 340 PRO A N 1
ATOM 2642 C CA . PRO A 1 340 ? 37.841 9.037 -62.637 1.00 51.88 340 PRO A CA 1
ATOM 2643 C C . PRO A 1 340 ? 38.387 10.203 -63.464 1.00 51.88 340 PRO A C 1
ATOM 2645 O O . PRO A 1 340 ? 37.735 10.702 -64.380 1.00 51.88 340 PRO A O 1
ATOM 2648 N N . SER A 1 341 ? 39.616 10.605 -63.158 1.00 43.00 341 SER A N 1
ATOM 2649 C CA . SER A 1 341 ? 40.548 11.402 -63.973 1.00 43.00 341 SER A CA 1
ATOM 2650 C C . SER A 1 341 ? 41.871 11.425 -63.195 1.00 43.00 341 SER A C 1
ATOM 2652 O O . SER A 1 341 ? 41.828 11.574 -61.981 1.00 43.00 341 SER A O 1
ATOM 2654 N N . ARG A 1 342 ? 43.066 11.298 -63.760 1.00 42.03 342 ARG A N 1
ATOM 2655 C CA . ARG A 1 342 ? 43.556 10.990 -65.102 1.00 42.03 342 ARG A CA 1
ATOM 2656 C C . ARG A 1 342 ? 45.008 10.545 -64.933 1.00 42.03 342 ARG A C 1
ATOM 2658 O O . ARG A 1 342 ? 45.615 10.991 -63.932 1.00 42.03 342 ARG A O 1
#